Protein AF-A0A1M7CT63-F1 (afdb_monomer_lite)

Sequence (216 aa):
MTGWFEEYCADNARTVFTVDGWPVVESAPRKIADALRAVLASYDPPSDVIETAAAQIFVASELGRSDEQLGNLPASASVSEKELLEFQKLTGKLADLIDGMHNPALSALSGAGLIARDLLAPMQRAHELAGQARSRLEGLPEKNPGSKRMPEAPEVTTITAAFFEEITGKAPGRIVHREGEYGEWLDTLREVFEALGIKASAEKQAQAHRTRIARK

Structure (mmCIF, N/CA/C/O backbone):
data_AF-A0A1M7CT63-F1
#
_entry.id   AF-A0A1M7CT63-F1
#
loop_
_atom_site.group_PDB
_atom_site.id
_atom_site.type_symbol
_atom_site.label_atom_id
_atom_site.label_alt_id
_atom_site.label_comp_id
_atom_site.label_asym_id
_atom_site.label_entity_id
_atom_site.label_seq_id
_atom_site.pdbx_PDB_ins_code
_atom_site.Cartn_x
_atom_site.Cartn_y
_atom_site.Cartn_z
_atom_site.occupancy
_atom_site.B_iso_or_equiv
_atom_site.auth_seq_id
_atom_site.auth_comp_id
_atom_site.auth_asym_id
_atom_site.auth_atom_id
_atom_site.pdbx_PDB_model_num
ATOM 1 N N . MET A 1 1 ? -34.283 0.684 2.132 1.00 44.12 1 MET A N 1
ATOM 2 C CA . MET A 1 1 ? -33.154 1.627 2.205 1.00 44.12 1 MET A CA 1
ATOM 3 C C . MET A 1 1 ? -31.938 0.797 2.539 1.00 44.12 1 MET A C 1
ATOM 5 O O . MET A 1 1 ? -31.901 0.230 3.623 1.00 44.12 1 MET A O 1
ATOM 9 N N . THR A 1 2 ? -31.042 0.606 1.577 1.00 56.69 2 THR A N 1
ATOM 10 C CA . THR A 1 2 ? -29.682 0.124 1.843 1.00 56.69 2 THR A CA 1
ATOM 11 C C . THR A 1 2 ? -29.021 1.114 2.800 1.00 56.69 2 THR A C 1
ATOM 13 O O . THR A 1 2 ? -29.195 2.320 2.640 1.00 56.69 2 THR A O 1
ATOM 16 N N . GLY A 1 3 ? -28.380 0.626 3.863 1.00 85.94 3 GLY A N 1
ATOM 17 C CA . GLY A 1 3 ? -27.647 1.498 4.785 1.00 85.94 3 GLY A CA 1
ATOM 18 C C . GLY A 1 3 ? -26.469 2.159 4.067 1.00 85.94 3 GLY A C 1
ATOM 19 O O . GLY A 1 3 ? -25.971 1.611 3.086 1.00 85.94 3 GLY A O 1
ATOM 20 N N . TRP A 1 4 ? -25.999 3.308 4.560 1.00 93.31 4 TRP A N 1
ATOM 21 C CA . TRP A 1 4 ? -24.857 4.033 3.976 1.00 93.31 4 TRP A CA 1
ATOM 22 C C . TRP A 1 4 ? -23.631 3.125 3.755 1.00 93.31 4 TRP A C 1
ATOM 24 O O . TRP A 1 4 ? -22.912 3.273 2.771 1.00 93.31 4 TRP A O 1
ATOM 34 N N . PHE A 1 5 ? -23.416 2.149 4.644 1.00 92.38 5 PHE A N 1
ATOM 35 C CA . PHE A 1 5 ? -22.306 1.208 4.554 1.00 92.38 5 PHE A CA 1
ATOM 36 C C . PHE A 1 5 ? -22.473 0.180 3.429 1.00 92.38 5 PHE A C 1
ATOM 38 O O . PHE A 1 5 ? -21.484 -0.242 2.835 1.00 92.38 5 PHE A O 1
ATOM 45 N N . GLU A 1 6 ? -23.707 -0.206 3.095 1.00 92.38 6 GLU A N 1
ATOM 46 C CA . GLU A 1 6 ? -23.989 -1.082 1.951 1.00 92.38 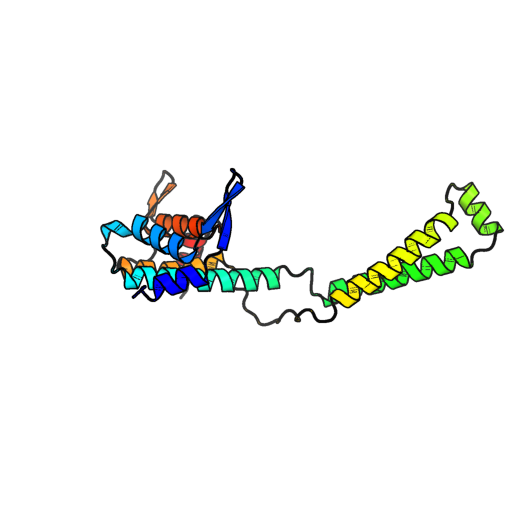6 GLU A CA 1
ATOM 47 C C . GLU A 1 6 ? -23.643 -0.379 0.637 1.00 92.38 6 GLU A C 1
ATOM 49 O O . GLU A 1 6 ? -22.993 -0.966 -0.227 1.00 92.38 6 GLU A O 1
ATOM 54 N N . GLU A 1 7 ? -24.019 0.897 0.521 1.00 90.94 7 GLU A N 1
ATOM 55 C CA . GLU A 1 7 ? -23.670 1.748 -0.622 1.00 90.94 7 GLU A CA 1
ATOM 56 C C . GLU A 1 7 ? -22.151 1.943 -0.704 1.00 90.94 7 GLU A C 1
ATOM 58 O O . GLU A 1 7 ? -21.549 1.676 -1.741 1.00 90.94 7 GLU A O 1
ATOM 63 N N . TYR A 1 8 ? -21.503 2.256 0.422 1.00 90.06 8 TYR A N 1
ATOM 64 C CA . TYR A 1 8 ? -20.047 2.368 0.497 1.00 90.06 8 TYR A CA 1
ATOM 65 C C . TYR A 1 8 ? -19.330 1.068 0.102 1.00 90.06 8 TYR A C 1
ATOM 67 O O . TYR A 1 8 ? -18.328 1.091 -0.616 1.00 90.06 8 TYR A O 1
ATOM 75 N N . CYS A 1 9 ? -19.836 -0.085 0.547 1.00 91.44 9 CYS A N 1
ATOM 76 C CA . CYS A 1 9 ? -19.288 -1.385 0.179 1.00 91.44 9 CYS A CA 1
ATOM 77 C C . CYS A 1 9 ? -19.427 -1.663 -1.316 1.00 91.44 9 CYS A C 1
ATOM 79 O O . CYS A 1 9 ? -18.507 -2.255 -1.881 1.00 91.44 9 CYS A O 1
ATOM 81 N N . ALA A 1 10 ? -20.551 -1.271 -1.924 1.00 88.19 10 ALA A N 1
ATOM 82 C CA . ALA A 1 10 ? -20.815 -1.439 -3.348 1.00 88.19 10 ALA A CA 1
ATOM 83 C C . ALA A 1 10 ? -19.894 -0.553 -4.199 1.00 88.19 10 ALA A C 1
ATOM 85 O O . ALA A 1 10 ? -19.283 -1.052 -5.143 1.00 88.19 10 ALA A O 1
ATOM 86 N N . ASP A 1 11 ? -19.716 0.712 -3.811 1.00 88.50 11 ASP A N 1
ATOM 87 C CA . ASP A 1 11 ? -18.843 1.670 -4.504 1.00 88.50 11 ASP A CA 1
ATOM 88 C C . ASP A 1 11 ? -17.364 1.257 -4.474 1.00 88.50 11 ASP A C 1
ATOM 90 O O . ASP A 1 11 ? -16.599 1.567 -5.387 1.00 88.50 11 ASP A O 1
ATOM 94 N N . ASN A 1 12 ? -16.960 0.526 -3.433 1.00 87.69 12 ASN A N 1
ATOM 95 C CA . ASN A 1 12 ? -15.590 0.046 -3.248 1.00 87.69 12 ASN A CA 1
ATOM 96 C C . ASN A 1 12 ? -15.426 -1.450 -3.558 1.00 87.69 12 ASN A C 1
ATOM 98 O O . ASN A 1 12 ? -14.382 -2.038 -3.250 1.00 87.69 12 ASN A O 1
ATOM 102 N N . ALA A 1 13 ? -16.438 -2.087 -4.152 1.00 88.06 13 ALA A N 1
ATOM 103 C CA . ALA A 1 13 ? -16.364 -3.493 -4.509 1.00 88.06 13 ALA A CA 1
ATOM 104 C C . ALA A 1 13 ? -15.511 -3.690 -5.769 1.00 88.06 13 ALA A C 1
ATOM 106 O O . ALA A 1 13 ? -15.589 -2.930 -6.735 1.00 88.06 13 ALA A O 1
ATOM 107 N N . ARG A 1 14 ? -14.698 -4.745 -5.787 1.00 85.06 14 ARG A N 1
ATOM 108 C CA . ARG A 1 14 ? -13.890 -5.136 -6.946 1.00 85.06 14 ARG A CA 1
ATOM 109 C C . ARG A 1 14 ? -14.286 -6.536 -7.386 1.00 85.06 14 ARG A C 1
ATOM 111 O O . ARG A 1 14 ? -14.580 -7.400 -6.565 1.00 85.06 14 ARG A O 1
ATOM 118 N N . THR A 1 15 ? -14.289 -6.763 -8.695 1.00 81.62 15 THR A N 1
ATOM 119 C CA . THR A 1 15 ? -14.459 -8.117 -9.232 1.00 81.62 15 THR A CA 1
ATOM 120 C C . THR A 1 15 ? -13.120 -8.838 -9.162 1.00 81.62 15 THR A C 1
ATOM 122 O O . THR A 1 15 ? -12.142 -8.388 -9.760 1.00 81.62 15 THR A O 1
ATOM 125 N N . VAL A 1 16 ? -13.082 -9.950 -8.436 1.00 78.31 16 VAL A N 1
ATOM 126 C CA . VAL A 1 16 ? -11.919 -10.831 -8.309 1.00 78.31 16 VAL A CA 1
ATOM 127 C C . VAL A 1 16 ? -12.286 -12.178 -8.922 1.00 78.31 16 VAL A C 1
ATOM 129 O O . VAL A 1 16 ? -13.410 -12.644 -8.771 1.00 78.31 16 VAL A O 1
ATOM 132 N N . PHE A 1 17 ? -11.365 -12.805 -9.648 1.00 75.19 17 PHE A N 1
ATOM 133 C CA . PHE A 1 17 ? -11.590 -14.135 -10.214 1.00 75.19 17 PHE A CA 1
ATOM 134 C C . PHE A 1 17 ? -11.061 -15.195 -9.250 1.00 75.19 17 PHE A C 1
ATOM 136 O O . PHE A 1 17 ? -9.909 -15.119 -8.818 1.00 75.19 17 PHE A O 1
ATOM 143 N N . THR A 1 18 ? -11.899 -16.171 -8.902 1.00 76.69 18 THR A N 1
ATOM 144 C CA . THR A 1 18 ? -11.494 -17.302 -8.059 1.00 76.69 18 THR A CA 1
ATOM 145 C C . THR A 1 18 ? -10.567 -18.261 -8.812 1.00 76.69 18 THR A C 1
ATOM 147 O O . THR A 1 18 ? -10.393 -18.160 -10.028 1.00 76.69 18 THR A O 1
ATOM 150 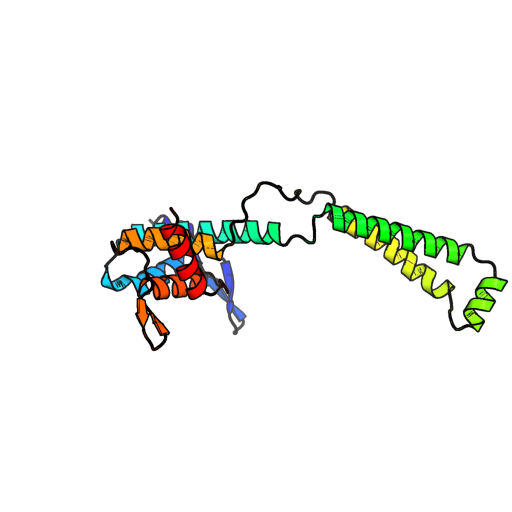N N . VAL A 1 19 ? -9.986 -19.232 -8.094 1.00 76.06 19 VAL A N 1
ATOM 151 C CA . VAL A 1 19 ? -9.149 -20.304 -8.674 1.00 76.06 19 VAL A CA 1
ATOM 152 C C . VAL A 1 19 ? -9.902 -21.093 -9.755 1.00 76.06 19 VAL A C 1
ATOM 154 O O . VAL A 1 19 ? -9.297 -21.537 -10.727 1.00 76.06 19 VAL A O 1
ATOM 157 N N . ASP A 1 20 ? -11.228 -21.177 -9.634 1.00 78.69 20 ASP A N 1
ATOM 158 C CA . ASP A 1 20 ? -12.117 -21.847 -10.589 1.00 78.69 20 ASP A CA 1
ATOM 159 C C . ASP A 1 20 ? -12.549 -20.934 -11.756 1.00 78.69 20 ASP A C 1
ATOM 161 O O . ASP A 1 20 ? -13.364 -21.327 -12.590 1.00 78.69 20 ASP A O 1
ATOM 165 N N . GLY A 1 21 ? -12.028 -19.703 -11.819 1.00 77.44 21 GLY A N 1
ATOM 166 C CA . GLY A 1 21 ? -12.293 -18.731 -12.882 1.00 77.44 21 GLY A CA 1
ATOM 167 C C . GLY A 1 21 ? -13.624 -17.985 -12.765 1.00 77.44 21 GLY A C 1
ATOM 168 O O . GLY A 1 21 ? -13.969 -17.224 -13.670 1.00 77.44 21 GLY A O 1
ATOM 169 N N . TRP A 1 22 ? -14.372 -18.164 -11.673 1.00 72.06 22 TRP A N 1
ATOM 170 C CA . TRP A 1 22 ? -15.649 -17.478 -11.469 1.00 72.06 22 TRP A CA 1
ATOM 171 C C . TRP A 1 22 ? -15.438 -16.079 -10.875 1.00 72.06 22 TRP A C 1
ATOM 173 O O . TRP A 1 22 ? -14.710 -15.944 -9.887 1.00 72.06 22 TRP A O 1
ATOM 183 N N . PRO A 1 23 ? -16.059 -15.028 -11.445 1.00 74.31 23 PRO A N 1
ATOM 184 C CA . PRO A 1 23 ? -15.986 -13.692 -10.878 1.00 74.31 23 PRO A CA 1
ATOM 185 C C . PRO A 1 23 ? -16.799 -13.628 -9.582 1.00 74.31 23 PRO A C 1
ATOM 187 O O . PRO A 1 23 ? -17.988 -13.943 -9.561 1.00 74.31 23 PRO A O 1
ATOM 190 N N . VAL A 1 24 ? -16.158 -13.174 -8.513 1.00 81.88 24 VAL A N 1
ATOM 191 C CA . VAL A 1 24 ? -16.793 -12.817 -7.246 1.00 81.88 24 VAL A CA 1
ATOM 192 C C . VAL A 1 24 ? -16.614 -11.328 -7.000 1.00 81.88 24 VAL A C 1
ATOM 194 O O . VAL A 1 24 ? -15.558 -10.753 -7.263 1.00 81.88 24 VAL A O 1
ATOM 197 N N . VAL A 1 25 ? -17.678 -10.689 -6.522 1.00 81.50 25 VAL A N 1
ATOM 198 C CA . VAL A 1 25 ? -17.632 -9.289 -6.106 1.00 81.50 25 VAL A CA 1
ATOM 199 C C . VAL A 1 25 ? -17.166 -9.267 -4.660 1.00 81.50 25 VAL A C 1
ATOM 201 O O . VAL A 1 25 ? -17.874 -9.724 -3.765 1.00 81.50 25 VAL A O 1
ATOM 204 N N . GLU A 1 26 ? -15.963 -8.757 -4.439 1.00 85.75 26 GLU A N 1
ATOM 205 C CA . GLU A 1 26 ? -15.387 -8.627 -3.110 1.00 85.75 26 GLU A CA 1
ATOM 206 C C . GLU A 1 26 ? -15.373 -7.165 -2.683 1.00 85.75 26 GLU A C 1
ATOM 208 O O . GLU A 1 26 ? -14.954 -6.288 -3.436 1.00 85.75 26 GLU A O 1
ATOM 213 N N . SER A 1 27 ? -15.789 -6.902 -1.447 1.00 90.50 27 SER A N 1
ATOM 214 C CA . SER A 1 27 ? -15.716 -5.574 -0.844 1.00 90.50 27 SER A CA 1
ATOM 215 C C . SER A 1 27 ? -14.734 -5.612 0.321 1.00 90.50 27 SER A C 1
ATOM 217 O O . SER A 1 27 ? -14.982 -6.272 1.330 1.00 90.50 27 SER A O 1
ATOM 219 N N . ALA A 1 28 ? -13.597 -4.927 0.182 1.00 90.06 28 ALA A N 1
ATOM 220 C CA . ALA A 1 28 ? -12.597 -4.856 1.246 1.00 90.06 28 ALA A CA 1
ATOM 221 C C . ALA A 1 28 ? -13.159 -4.226 2.540 1.00 90.06 28 ALA A C 1
ATOM 223 O O . ALA A 1 28 ? -12.958 -4.827 3.595 1.00 90.06 28 ALA A O 1
ATOM 224 N N . PRO A 1 29 ? -13.945 -3.125 2.502 1.00 92.75 29 PRO A N 1
ATOM 225 C CA . PRO A 1 29 ? -14.635 -2.622 3.692 1.00 92.75 29 PRO A CA 1
ATOM 226 C C . PRO A 1 29 ? -15.506 -3.682 4.376 1.00 92.75 29 PRO A C 1
ATOM 228 O O . PRO A 1 29 ? -15.470 -3.809 5.597 1.00 92.75 29 PRO A O 1
ATOM 231 N N . ARG A 1 30 ? -16.233 -4.506 3.603 1.00 94.69 30 ARG A N 1
ATOM 232 C CA . ARG A 1 30 ? -17.022 -5.617 4.160 1.00 94.69 30 ARG A CA 1
ATOM 233 C C . ARG A 1 30 ? -16.145 -6.627 4.890 1.00 94.69 30 ARG A C 1
ATOM 235 O O . ARG A 1 30 ? -16.444 -6.961 6.029 1.00 94.69 30 ARG A O 1
ATOM 242 N N . LYS A 1 31 ? -15.061 -7.078 4.251 1.00 93.94 31 LYS A N 1
ATOM 243 C CA . LYS A 1 31 ? -14.128 -8.054 4.835 1.00 93.94 31 LYS A CA 1
ATOM 244 C C . LYS A 1 31 ? -13.535 -7.548 6.150 1.00 93.94 31 LYS A C 1
ATOM 246 O O . LYS A 1 31 ? -13.445 -8.313 7.102 1.00 93.94 31 LYS A O 1
ATOM 251 N N . ILE A 1 32 ? -13.189 -6.260 6.227 1.00 94.25 32 ILE A N 1
ATOM 252 C CA . ILE A 1 32 ? -12.696 -5.637 7.465 1.00 94.25 32 ILE A CA 1
ATOM 253 C C . ILE A 1 32 ? -13.792 -5.624 8.536 1.00 94.25 32 ILE A C 1
ATOM 255 O O . ILE A 1 32 ? -13.525 -5.983 9.678 1.00 94.25 32 ILE A O 1
ATOM 259 N N . ALA A 1 33 ? -15.024 -5.239 8.189 1.00 94.94 33 ALA A N 1
ATOM 260 C CA . ALA A 1 33 ? -16.135 -5.246 9.140 1.00 94.94 33 ALA A CA 1
ATOM 261 C C . ALA A 1 33 ? -16.408 -6.656 9.685 1.00 94.94 33 ALA A C 1
ATOM 263 O O . ALA A 1 33 ? -16.583 -6.823 10.889 1.00 94.94 33 ALA A O 1
ATOM 264 N N . ASP A 1 34 ? -16.401 -7.673 8.824 1.00 93.88 34 ASP A N 1
ATOM 265 C CA . ASP A 1 34 ? -16.619 -9.065 9.222 1.00 93.88 34 ASP A CA 1
ATOM 266 C C . ASP A 1 34 ? -15.475 -9.593 10.103 1.00 93.88 34 ASP A C 1
ATOM 268 O O . ASP A 1 34 ? -15.740 -10.238 11.117 1.00 93.88 34 ASP A O 1
ATOM 272 N N . ALA A 1 35 ? -14.225 -9.231 9.792 1.00 93.38 35 ALA A N 1
ATOM 273 C CA . ALA A 1 35 ? -13.059 -9.506 10.632 1.00 93.38 35 ALA A CA 1
ATOM 274 C C . ALA A 1 35 ? -13.192 -8.874 12.031 1.00 93.38 35 ALA A C 1
ATOM 276 O O . ALA A 1 35 ? -13.031 -9.554 13.046 1.00 93.38 35 ALA A O 1
ATOM 277 N N . LEU A 1 36 ? -13.551 -7.587 12.107 1.00 92.75 36 LEU A N 1
ATOM 278 C CA . LEU A 1 36 ? -13.749 -6.896 13.385 1.00 92.75 36 LEU A CA 1
ATOM 279 C C . LEU A 1 36 ? -14.894 -7.518 14.197 1.00 92.75 36 LEU A C 1
ATOM 281 O O . LEU A 1 36 ? -14.736 -7.721 15.400 1.00 92.75 36 LEU A O 1
ATOM 285 N N . ARG A 1 37 ? -16.020 -7.873 13.558 1.00 93.69 37 ARG A N 1
ATOM 286 C CA . ARG A 1 37 ? -17.135 -8.570 14.228 1.00 93.69 37 ARG A CA 1
ATOM 287 C C . ARG A 1 37 ? -16.702 -9.916 14.788 1.00 93.69 37 ARG A C 1
ATOM 289 O O . ARG A 1 37 ? -17.105 -10.250 15.895 1.00 93.69 37 ARG A O 1
ATOM 296 N N . ALA A 1 38 ? -15.909 -10.679 14.039 1.00 91.81 38 ALA A N 1
ATOM 297 C CA . ALA A 1 38 ? -15.467 -12.001 14.460 1.00 91.81 38 ALA A CA 1
ATOM 298 C C . ALA A 1 38 ? -14.569 -11.930 15.703 1.00 91.81 38 ALA A C 1
ATOM 300 O O . ALA A 1 38 ? -14.812 -12.643 16.677 1.00 91.81 38 ALA A O 1
ATOM 301 N N . VAL A 1 39 ? -13.569 -11.044 15.700 1.00 91.94 39 VAL A N 1
ATOM 302 C CA . VAL A 1 39 ? -12.596 -10.955 16.802 1.00 91.94 39 VAL A CA 1
ATOM 303 C C . VAL A 1 39 ? -13.165 -10.246 18.028 1.00 91.94 39 VAL A C 1
ATOM 305 O O . VAL A 1 39 ? -12.838 -10.609 19.156 1.00 91.94 39 VAL A O 1
ATOM 308 N N . LEU A 1 40 ? -14.030 -9.248 17.831 1.00 91.12 40 LEU A N 1
ATOM 309 C CA . LEU A 1 40 ? -14.568 -8.411 18.910 1.00 91.12 40 LEU A CA 1
ATOM 310 C C . LEU A 1 40 ? -15.994 -8.801 19.322 1.00 91.12 40 LEU A C 1
ATOM 312 O O . LEU A 1 40 ? -16.650 -8.052 20.045 1.00 91.12 40 LEU A O 1
ATOM 316 N N . ALA A 1 41 ? -16.473 -9.980 18.913 1.00 90.31 41 ALA A N 1
ATOM 317 C CA . ALA A 1 41 ? -17.829 -10.460 19.189 1.00 90.31 41 ALA A CA 1
ATOM 318 C C . ALA A 1 41 ? -18.202 -10.429 20.683 1.00 90.31 41 ALA A C 1
ATOM 320 O O . ALA A 1 41 ? -19.351 -10.172 21.030 1.00 90.31 41 ALA A O 1
ATOM 321 N N . SER A 1 42 ? -17.237 -10.666 21.577 1.00 90.81 42 SER A N 1
ATOM 322 C CA . SER A 1 42 ? -17.444 -10.682 23.033 1.00 90.81 42 SER A CA 1
ATOM 323 C C . SER A 1 42 ? -17.836 -9.326 23.629 1.00 90.81 42 SER A C 1
ATOM 325 O O . SER A 1 42 ? -18.344 -9.287 24.750 1.00 90.81 42 SER A O 1
ATOM 327 N N . TYR A 1 43 ? -17.610 -8.234 22.898 1.00 90.38 43 TYR A N 1
ATOM 328 C CA . TYR A 1 43 ? -17.904 -6.865 23.321 1.00 90.38 43 TYR A CA 1
ATOM 329 C C . TYR A 1 43 ? -19.245 -6.343 22.810 1.00 90.38 43 TYR A C 1
ATOM 331 O O . TYR A 1 43 ? -19.649 -5.258 23.217 1.00 90.38 43 TYR A O 1
ATOM 339 N N . ASP A 1 44 ? -19.910 -7.100 21.932 1.00 91.50 44 ASP A N 1
ATOM 340 C CA . ASP A 1 44 ? -21.166 -6.719 21.278 1.00 91.50 44 ASP A CA 1
ATOM 341 C C . ASP A 1 44 ? -21.152 -5.272 20.725 1.00 91.50 44 ASP A C 1
ATOM 343 O O . ASP A 1 44 ? -21.999 -4.448 21.085 1.00 91.50 44 ASP A O 1
ATOM 347 N N . PRO A 1 45 ? -20.146 -4.906 19.898 1.00 90.62 45 PRO A N 1
ATOM 348 C CA . PRO A 1 45 ? -20.018 -3.541 19.414 1.00 90.62 45 PRO A CA 1
ATOM 349 C C . PRO A 1 45 ? -21.207 -3.158 18.518 1.00 90.62 45 PRO A C 1
ATOM 351 O O . PRO A 1 45 ? -21.604 -3.945 17.650 1.00 90.62 45 PRO A O 1
ATOM 354 N N . PRO A 1 46 ? -21.737 -1.927 18.652 1.00 92.19 46 PRO A N 1
ATOM 355 C CA . PRO A 1 46 ? -22.749 -1.409 17.743 1.00 92.19 46 PRO A CA 1
ATOM 356 C C . PRO A 1 46 ? -22.306 -1.509 16.276 1.00 92.19 46 PRO A C 1
ATOM 358 O O . PRO A 1 46 ? -21.140 -1.283 15.936 1.00 92.19 46 PRO A O 1
ATOM 361 N N . SER A 1 47 ? -23.241 -1.862 15.388 1.00 91.62 47 SER A N 1
ATOM 362 C CA . SER A 1 47 ? -22.919 -2.097 13.972 1.00 91.62 47 SER A CA 1
ATOM 363 C C . SER A 1 47 ? -22.360 -0.851 13.284 1.00 91.62 47 SER A C 1
ATOM 365 O O . SER A 1 47 ? -21.431 -0.967 12.495 1.00 91.62 47 SER A O 1
ATOM 367 N N . ASP A 1 48 ? -22.854 0.334 13.633 1.00 92.25 48 ASP A N 1
ATOM 368 C CA . ASP A 1 48 ? -22.384 1.621 13.118 1.00 92.25 48 ASP A CA 1
ATOM 369 C C . ASP A 1 48 ? -20.920 1.915 13.481 1.00 92.25 48 ASP A C 1
ATOM 371 O O . ASP A 1 48 ? -20.180 2.443 12.648 1.00 92.25 48 ASP A O 1
ATOM 375 N N . VAL A 1 49 ? -20.475 1.522 14.679 1.00 92.38 49 VAL A N 1
ATOM 376 C CA . VAL A 1 49 ? -19.072 1.659 15.108 1.00 92.38 49 VAL A CA 1
ATOM 377 C C . VAL A 1 49 ? -18.169 0.765 14.261 1.00 92.38 49 VAL A C 1
ATOM 379 O O . VAL A 1 49 ? -17.150 1.225 13.746 1.00 92.38 49 VAL A O 1
ATOM 382 N N . ILE A 1 50 ? -18.563 -0.493 14.047 1.00 94.31 50 ILE A N 1
ATOM 383 C CA . ILE A 1 50 ? -17.801 -1.436 13.217 1.00 94.31 50 ILE A CA 1
ATOM 384 C C . ILE A 1 50 ? -17.737 -0.976 11.758 1.00 94.31 50 ILE A C 1
ATOM 386 O O . ILE A 1 50 ? -16.677 -1.025 11.137 1.00 94.31 50 ILE A O 1
ATOM 390 N N . GLU A 1 51 ? -18.860 -0.524 11.207 1.00 94.38 51 GLU A N 1
ATOM 391 C CA . GLU A 1 51 ? -18.951 -0.041 9.827 1.00 94.38 51 GLU A CA 1
ATOM 392 C C . GLU A 1 51 ? -18.096 1.215 9.615 1.00 94.38 51 GLU A C 1
ATOM 394 O O . GLU A 1 51 ? -17.353 1.313 8.634 1.00 94.38 51 GLU A O 1
ATOM 399 N N . THR A 1 52 ? -18.129 2.145 10.574 1.00 92.88 52 THR A N 1
ATOM 400 C CA . THR A 1 52 ? -17.285 3.347 10.568 1.00 92.88 52 THR A CA 1
ATOM 401 C C . THR A 1 52 ? -15.805 2.984 10.668 1.00 92.88 52 THR A C 1
ATOM 403 O O . THR A 1 52 ? -14.996 3.494 9.888 1.00 92.88 52 THR A O 1
ATOM 406 N N . ALA A 1 53 ? -15.448 2.069 11.575 1.00 92.88 53 ALA A N 1
ATOM 407 C CA . ALA A 1 53 ? -14.083 1.580 11.723 1.00 92.88 53 ALA A CA 1
ATOM 408 C C . ALA A 1 53 ? -13.578 0.945 10.424 1.00 92.88 53 ALA A C 1
ATOM 410 O O . ALA A 1 53 ? -12.508 1.302 9.932 1.00 92.88 53 ALA A O 1
ATOM 411 N N . ALA A 1 54 ? -14.373 0.064 9.816 1.00 94.25 54 ALA A N 1
ATOM 412 C CA . ALA A 1 54 ? -14.022 -0.606 8.572 1.00 94.25 54 ALA A CA 1
ATOM 413 C C . ALA A 1 54 ? -13.796 0.377 7.413 1.00 94.25 54 ALA A C 1
ATOM 415 O O . ALA A 1 54 ? -12.812 0.248 6.681 1.00 94.25 54 ALA A O 1
ATOM 416 N N . ALA A 1 55 ? -14.657 1.391 7.273 1.00 92.75 55 ALA A N 1
ATOM 417 C CA . ALA A 1 55 ? -14.496 2.430 6.259 1.00 92.75 55 ALA A CA 1
ATOM 418 C C . ALA A 1 55 ? -13.211 3.252 6.474 1.00 92.75 55 ALA A C 1
ATOM 420 O O . ALA A 1 55 ? -12.439 3.453 5.539 1.00 92.75 55 ALA A O 1
ATOM 421 N N . GLN A 1 56 ? -12.932 3.683 7.708 1.00 93.44 56 GLN A N 1
ATOM 422 C CA . GLN A 1 56 ? -11.732 4.470 8.028 1.00 93.44 56 GLN A CA 1
ATOM 423 C C . GLN A 1 56 ? -10.437 3.663 7.858 1.00 93.44 56 GLN A C 1
ATOM 425 O O . GLN A 1 56 ? -9.452 4.172 7.322 1.00 93.44 56 GLN A O 1
ATOM 430 N N . ILE A 1 57 ? -10.441 2.392 8.267 1.00 94.44 57 ILE A N 1
ATOM 431 C CA . ILE A 1 57 ? -9.314 1.472 8.075 1.00 94.44 57 ILE A CA 1
ATOM 432 C C . ILE A 1 57 ? -9.046 1.258 6.578 1.00 94.44 57 ILE A C 1
ATOM 434 O O . ILE A 1 57 ? -7.891 1.297 6.150 1.00 94.44 57 ILE A O 1
ATOM 438 N N . PHE A 1 58 ? -10.094 1.083 5.766 1.00 93.62 58 PHE A N 1
ATOM 439 C CA . PHE A 1 58 ? -9.956 0.963 4.314 1.00 93.62 58 PHE A CA 1
ATOM 440 C C . PHE A 1 58 ? -9.377 2.235 3.679 1.00 93.62 58 PHE A C 1
ATOM 442 O O . PHE A 1 58 ? -8.440 2.149 2.886 1.00 93.62 58 PHE A O 1
ATOM 449 N N . VAL A 1 59 ? -9.861 3.419 4.069 1.00 90.06 59 VAL A N 1
ATOM 450 C CA . VAL A 1 59 ? -9.310 4.701 3.594 1.00 90.06 59 VAL A CA 1
ATOM 451 C C . VAL A 1 59 ? -7.829 4.834 3.955 1.00 90.06 59 VAL A C 1
ATOM 453 O O . VAL A 1 59 ? -7.026 5.213 3.104 1.00 90.06 59 VAL A O 1
ATOM 456 N N . ALA A 1 60 ? -7.441 4.481 5.183 1.00 89.38 60 ALA A N 1
ATOM 457 C CA . ALA A 1 60 ? -6.040 4.502 5.603 1.00 89.38 60 ALA A CA 1
ATOM 458 C C . ALA A 1 60 ? -5.168 3.551 4.766 1.00 89.38 60 ALA A C 1
ATOM 460 O O . ALA A 1 60 ? -4.042 3.900 4.409 1.00 89.38 60 ALA A O 1
ATOM 461 N N . SER A 1 61 ? -5.700 2.377 4.413 1.00 89.88 61 SER A N 1
ATOM 462 C CA . SER A 1 61 ? -5.027 1.419 3.535 1.00 89.88 61 SER A CA 1
ATOM 463 C C . SER A 1 61 ? -4.823 1.980 2.122 1.00 89.88 61 SER A C 1
ATOM 465 O O . SER A 1 61 ? -3.697 1.977 1.627 1.00 89.88 61 SER A O 1
ATOM 467 N N . GLU A 1 62 ? -5.858 2.541 1.489 1.00 88.31 62 GLU A N 1
ATOM 468 C CA . GLU A 1 62 ? -5.737 3.103 0.133 1.00 88.31 62 GLU A CA 1
ATOM 469 C C . GLU A 1 62 ? -4.798 4.323 0.087 1.00 88.31 62 GLU A C 1
ATOM 471 O O . GLU A 1 62 ? -4.016 4.467 -0.861 1.00 88.31 62 GLU A O 1
ATOM 476 N N . LEU A 1 63 ? -4.809 5.172 1.123 1.00 83.25 63 LEU A N 1
ATOM 477 C CA . LEU A 1 63 ? -3.860 6.284 1.253 1.00 83.25 63 LEU A CA 1
ATOM 478 C C . LEU A 1 63 ? -2.420 5.778 1.392 1.00 83.25 63 LEU A C 1
ATOM 480 O O . LEU A 1 63 ? -1.540 6.223 0.654 1.00 83.25 63 LEU A O 1
ATOM 484 N N . GLY A 1 64 ? -2.186 4.804 2.274 1.00 81.00 64 GLY A N 1
ATOM 485 C CA . GLY A 1 64 ? -0.854 4.239 2.476 1.00 81.00 64 GLY A CA 1
ATOM 486 C C . GLY A 1 64 ? -0.311 3.514 1.241 1.00 81.00 64 GLY A C 1
ATOM 487 O O . GLY A 1 64 ? 0.859 3.673 0.897 1.00 81.00 64 GLY A O 1
ATOM 488 N N . ARG A 1 65 ? -1.161 2.790 0.498 1.00 81.12 65 ARG A N 1
ATOM 489 C CA . ARG A 1 65 ? -0.783 2.188 -0.796 1.00 81.12 65 ARG A CA 1
ATOM 490 C C . ARG A 1 65 ? -0.397 3.238 -1.823 1.00 81.12 65 ARG A C 1
ATOM 492 O O . ARG A 1 65 ? 0.587 3.052 -2.537 1.00 81.12 65 ARG A O 1
ATOM 499 N N . SER A 1 66 ? -1.163 4.323 -1.905 1.00 75.12 66 SER A N 1
ATOM 500 C CA . SER A 1 66 ? -0.883 5.420 -2.836 1.00 75.12 66 SER A CA 1
ATOM 501 C C . SER A 1 66 ? 0.477 6.057 -2.528 1.00 75.12 66 SER A C 1
ATOM 503 O O . SER A 1 66 ? 1.295 6.240 -3.430 1.00 75.12 66 SER A O 1
ATOM 505 N N . ASP A 1 67 ? 0.775 6.293 -1.249 1.00 69.56 67 ASP A N 1
ATOM 506 C CA . ASP A 1 67 ? 2.062 6.832 -0.801 1.00 69.56 67 ASP A CA 1
ATOM 507 C C . ASP A 1 67 ? 3.233 5.863 -1.028 1.00 69.56 67 ASP A C 1
ATOM 509 O O . ASP A 1 67 ? 4.325 6.284 -1.424 1.00 69.56 67 ASP A O 1
ATOM 513 N N . GLU A 1 68 ? 3.034 4.558 -0.823 1.00 68.56 68 GLU A N 1
ATOM 514 C CA . GLU A 1 68 ? 4.047 3.539 -1.116 1.00 68.56 68 GLU A CA 1
ATOM 515 C C . GLU A 1 68 ? 4.316 3.400 -2.618 1.00 68.56 68 GLU A C 1
ATOM 517 O O . GLU A 1 68 ? 5.475 3.276 -3.022 1.00 68.56 68 GLU A O 1
ATOM 522 N N . GLN A 1 69 ? 3.284 3.475 -3.461 1.00 64.19 69 GLN A N 1
ATOM 523 C CA . GLN A 1 69 ? 3.435 3.484 -4.919 1.00 64.19 69 GLN A CA 1
ATOM 524 C C . GLN A 1 69 ? 4.223 4.710 -5.394 1.00 64.19 69 GLN A C 1
ATOM 526 O O . GLN A 1 69 ? 5.125 4.575 -6.221 1.00 64.19 69 GLN A O 1
ATOM 531 N N . LEU A 1 70 ? 3.964 5.886 -4.814 1.00 58.19 70 LEU A N 1
ATOM 532 C CA . LEU A 1 70 ? 4.749 7.099 -5.065 1.00 58.19 70 LEU A CA 1
ATOM 533 C C . LEU A 1 70 ? 6.185 6.988 -4.515 1.00 58.19 70 LEU A C 1
ATOM 535 O O . LEU A 1 70 ? 7.132 7.513 -5.103 1.00 58.19 70 LEU A O 1
ATOM 539 N N . GLY A 1 71 ? 6.374 6.287 -3.396 1.00 52.53 71 GLY A N 1
ATOM 540 C CA . GLY A 1 71 ? 7.674 6.052 -2.766 1.00 52.53 71 GLY A CA 1
ATOM 541 C C . GLY A 1 71 ? 8.567 5.050 -3.505 1.00 52.53 71 GLY A C 1
ATOM 542 O O . GLY A 1 71 ? 9.793 5.184 -3.439 1.00 52.53 71 GLY A O 1
ATOM 543 N N . ASN A 1 72 ? 7.955 4.098 -4.215 1.00 50.22 72 ASN A N 1
ATOM 544 C CA . ASN A 1 72 ? 8.597 3.060 -5.027 1.00 50.22 72 ASN A CA 1
ATOM 545 C C . ASN A 1 72 ? 8.764 3.451 -6.504 1.00 50.22 72 ASN A C 1
ATOM 547 O O . ASN A 1 72 ? 9.194 2.620 -7.308 1.00 50.22 72 ASN A O 1
ATOM 551 N N . LEU A 1 73 ? 8.473 4.705 -6.873 1.00 52.72 73 LEU A N 1
ATOM 552 C CA . LEU A 1 73 ? 8.904 5.245 -8.160 1.00 52.72 73 LEU A CA 1
ATOM 553 C C . LEU A 1 73 ? 10.432 5.063 -8.282 1.00 52.72 73 LEU A C 1
ATOM 555 O O . LEU A 1 73 ? 11.154 5.400 -7.333 1.00 52.72 73 LEU A O 1
ATOM 559 N N . PRO A 1 74 ? 10.935 4.507 -9.404 1.00 46.19 74 PRO A N 1
ATOM 560 C CA . PRO A 1 74 ? 12.359 4.247 -9.591 1.00 46.19 74 PRO A CA 1
ATOM 561 C C . PRO A 1 74 ? 13.156 5.523 -9.314 1.00 46.19 74 PRO A C 1
ATOM 563 O O . PRO A 1 74 ? 12.699 6.616 -9.650 1.00 46.19 74 PRO A O 1
ATOM 566 N N . ALA A 1 75 ? 14.282 5.358 -8.605 1.00 48.81 75 ALA A N 1
ATOM 567 C CA . ALA A 1 75 ? 15.208 6.388 -8.126 1.00 48.81 75 ALA A CA 1
ATOM 568 C C . ALA A 1 75 ? 14.988 7.751 -8.794 1.00 48.81 75 ALA A C 1
ATOM 570 O O . ALA A 1 75 ? 15.435 7.907 -9.916 1.00 48.81 75 ALA A O 1
ATOM 571 N N . SER A 1 76 ? 14.264 8.661 -8.112 1.00 58.78 76 SER A N 1
ATOM 572 C CA . SER A 1 76 ? 13.831 10.007 -8.549 1.00 58.78 76 SER A CA 1
ATOM 573 C C . SER A 1 76 ? 13.777 10.175 -10.066 1.00 58.78 76 SER A C 1
ATOM 575 O O . SER A 1 76 ? 14.837 10.259 -10.658 1.00 58.78 76 SER A O 1
ATOM 577 N N . ALA A 1 77 ? 12.606 10.325 -10.688 1.00 63.12 77 ALA A N 1
ATOM 578 C CA . ALA A 1 77 ? 12.464 10.507 -12.143 1.00 63.12 77 ALA A CA 1
ATOM 579 C C . ALA A 1 77 ? 13.601 11.314 -12.825 1.00 63.12 77 ALA A C 1
ATOM 581 O O . ALA A 1 77 ? 14.068 10.906 -13.877 1.00 63.12 77 ALA A O 1
ATOM 582 N N . SER A 1 78 ? 14.138 12.353 -12.171 1.00 66.69 78 SER A N 1
ATOM 583 C CA . SER A 1 78 ? 15.335 13.112 -12.573 1.00 66.69 78 SER A CA 1
ATOM 584 C C . SER A 1 78 ? 16.669 12.341 -12.710 1.00 66.69 78 SER A C 1
ATOM 586 O O . SER A 1 78 ? 17.494 12.696 -13.548 1.00 66.69 78 SER A O 1
ATOM 588 N N . VAL A 1 79 ? 16.948 11.322 -11.897 1.00 72.75 79 VAL A N 1
ATOM 589 C CA . VAL A 1 79 ? 18.123 10.438 -12.012 1.00 72.75 79 VAL A CA 1
ATOM 590 C C . VAL A 1 79 ? 17.926 9.459 -13.161 1.00 72.75 79 VAL A C 1
ATOM 592 O O . VAL A 1 79 ? 18.785 9.402 -14.034 1.00 72.75 79 VAL A O 1
ATOM 595 N N . SER A 1 80 ? 16.783 8.771 -13.236 1.00 78.31 80 SER A N 1
ATOM 596 C CA . SER A 1 80 ? 16.480 7.895 -14.378 1.00 78.31 80 SER A CA 1
ATOM 597 C C . SER A 1 80 ? 16.415 8.660 -15.706 1.00 78.31 80 SER A C 1
ATOM 599 O O . SER A 1 80 ? 16.858 8.155 -16.733 1.00 78.31 80 SER A O 1
ATOM 601 N N . GLU A 1 81 ? 15.934 9.903 -15.701 1.00 84.25 81 GLU A N 1
ATOM 602 C CA . GLU A 1 81 ? 15.965 10.795 -16.862 1.00 84.25 81 GLU A CA 1
ATOM 603 C C . GLU A 1 81 ? 17.403 11.112 -17.293 1.00 84.25 81 GLU A C 1
ATOM 605 O O . GLU A 1 81 ? 17.720 11.025 -18.482 1.00 84.25 81 GLU A O 1
ATOM 610 N N . LYS A 1 82 ? 18.295 11.422 -16.340 1.00 85.31 82 LYS A N 1
ATOM 611 C CA . LYS A 1 82 ? 19.724 11.647 -16.615 1.00 85.31 82 LYS A CA 1
ATOM 612 C C . LYS A 1 82 ? 20.402 10.401 -17.176 1.00 85.31 82 LYS A C 1
ATOM 614 O O . LYS A 1 82 ? 21.134 10.511 -18.155 1.00 85.31 82 LYS A O 1
ATOM 619 N N . GLU A 1 83 ? 20.137 9.234 -16.598 1.00 86.00 83 GLU A N 1
ATOM 620 C CA . GLU A 1 83 ? 20.684 7.956 -17.065 1.00 86.00 83 GLU A CA 1
ATOM 621 C C . GLU A 1 83 ? 20.207 7.627 -18.487 1.00 86.00 83 GLU A C 1
ATOM 623 O O . GLU A 1 83 ? 21.014 7.264 -19.342 1.00 86.00 83 GLU A O 1
ATOM 628 N N . LEU A 1 84 ? 18.915 7.822 -18.782 1.00 90.06 84 LEU A N 1
ATOM 629 C CA . LEU A 1 84 ? 18.354 7.615 -20.121 1.00 90.06 84 LEU A CA 1
ATOM 630 C C . LEU A 1 84 ? 18.890 8.622 -21.142 1.00 90.06 84 LEU A C 1
ATOM 632 O O . LEU A 1 84 ? 19.160 8.245 -22.283 1.00 90.06 84 LEU A O 1
ATOM 636 N N . LEU A 1 85 ? 19.086 9.883 -20.749 1.00 91.56 85 LEU A N 1
ATOM 637 C CA . LEU A 1 85 ? 19.711 10.903 -21.591 1.00 91.56 85 LEU A CA 1
ATOM 638 C C . LEU A 1 85 ? 21.165 10.540 -21.922 1.00 91.56 85 LEU A C 1
ATOM 640 O O . LEU A 1 85 ? 21.593 10.654 -23.073 1.00 91.56 85 LEU A O 1
ATOM 644 N N . GLU A 1 86 ? 21.929 10.099 -20.925 1.00 93.50 86 GLU A N 1
ATOM 645 C CA . GLU A 1 86 ? 23.317 9.689 -21.116 1.00 93.50 86 GLU A CA 1
ATOM 646 C C . GLU A 1 86 ? 23.413 8.438 -21.998 1.00 93.50 86 GLU A C 1
ATOM 648 O O . GLU A 1 86 ? 24.188 8.414 -22.958 1.00 93.50 86 GLU A O 1
ATOM 653 N N . PHE A 1 87 ? 22.550 7.448 -21.768 1.00 94.00 87 PHE A N 1
ATOM 654 C CA . PHE A 1 87 ? 22.459 6.251 -22.597 1.00 94.00 87 PHE A CA 1
ATOM 655 C C . PHE A 1 87 ? 22.066 6.570 -24.051 1.00 94.00 87 PHE A C 1
ATOM 657 O O . PHE A 1 87 ? 22.713 6.089 -24.987 1.00 94.00 87 PHE A O 1
ATOM 664 N N . GLN A 1 88 ? 21.074 7.443 -24.263 1.00 94.69 88 GLN A N 1
ATOM 665 C CA . GLN A 1 88 ? 20.679 7.931 -25.589 1.00 94.69 88 GLN A CA 1
ATOM 666 C C . GLN A 1 88 ? 21.860 8.596 -26.315 1.00 94.69 88 GLN A C 1
ATOM 668 O O . GLN A 1 88 ? 22.111 8.336 -27.494 1.00 94.69 88 GLN A O 1
ATOM 673 N N . LYS A 1 89 ? 22.613 9.451 -25.615 1.00 94.38 89 LYS A N 1
ATOM 674 C CA . LYS A 1 89 ? 23.770 10.155 -26.179 1.00 94.38 89 LYS A CA 1
ATOM 675 C C . LYS A 1 89 ? 24.887 9.192 -26.583 1.00 94.38 89 LYS A C 1
ATOM 677 O O . LYS A 1 89 ? 25.467 9.347 -27.657 1.00 94.38 89 LYS A O 1
ATOM 682 N N . LEU A 1 90 ? 25.208 8.219 -25.730 1.00 95.94 90 LEU A N 1
ATOM 683 C CA . LEU A 1 90 ? 26.298 7.271 -25.974 1.00 95.94 90 LEU A CA 1
ATOM 684 C C . LEU A 1 90 ? 25.983 6.312 -27.125 1.00 95.94 90 LEU A C 1
ATOM 686 O O . LEU A 1 90 ? 26.840 6.091 -27.978 1.00 95.94 90 LEU A O 1
ATOM 690 N N . THR A 1 91 ? 24.757 5.792 -27.182 1.00 94.94 91 THR A N 1
ATOM 691 C CA . THR A 1 91 ? 24.308 4.893 -28.258 1.00 94.94 91 THR A CA 1
ATOM 692 C C . THR A 1 91 ? 24.272 5.594 -29.615 1.00 94.94 91 THR A C 1
ATOM 694 O O . THR A 1 91 ? 24.791 5.048 -30.587 1.00 94.94 91 THR A O 1
ATOM 697 N N . GLY A 1 92 ? 23.774 6.836 -29.673 1.00 93.06 92 GLY A N 1
ATOM 698 C CA . GLY A 1 92 ? 23.821 7.656 -30.890 1.00 93.06 92 GLY A CA 1
ATOM 699 C C . GLY A 1 92 ? 25.256 7.921 -31.356 1.00 93.06 92 GLY A C 1
ATOM 700 O O . GLY A 1 92 ? 25.608 7.622 -32.493 1.00 93.06 92 GLY A O 1
ATOM 701 N N . LYS A 1 93 ? 26.133 8.365 -30.443 1.00 95.12 93 LYS A N 1
ATOM 702 C CA . LYS A 1 93 ? 27.547 8.619 -30.761 1.00 95.12 93 LYS A CA 1
ATOM 703 C C . LYS A 1 93 ? 28.272 7.367 -31.262 1.00 95.12 93 LYS A C 1
ATOM 705 O O . LYS A 1 93 ? 29.123 7.464 -32.142 1.00 95.12 93 LYS A O 1
ATOM 710 N N . LEU A 1 94 ? 27.975 6.200 -30.691 1.00 93.81 94 LEU A N 1
ATOM 711 C CA . LEU A 1 94 ? 28.565 4.942 -31.141 1.00 93.81 94 LEU A CA 1
ATOM 712 C C . LEU A 1 94 ? 28.077 4.562 -32.545 1.00 93.81 94 LEU A C 1
ATOM 714 O O . LEU A 1 94 ? 28.894 4.144 -33.362 1.00 93.81 94 LEU A O 1
ATOM 718 N N . ALA A 1 95 ? 26.787 4.746 -32.844 1.00 94.00 95 ALA A N 1
ATOM 719 C CA . ALA A 1 95 ? 26.245 4.517 -34.182 1.00 94.00 95 ALA A CA 1
ATOM 720 C C . ALA A 1 95 ? 26.919 5.421 -35.230 1.00 94.00 95 ALA A C 1
ATOM 722 O O . ALA A 1 95 ? 27.383 4.915 -36.250 1.00 94.00 95 ALA A O 1
ATOM 723 N N . ASP A 1 96 ? 27.070 6.717 -34.937 1.00 94.12 96 ASP A N 1
ATOM 724 C CA . ASP A 1 96 ? 27.733 7.676 -35.833 1.00 94.12 96 ASP A CA 1
ATOM 725 C C . ASP A 1 96 ? 29.201 7.300 -36.100 1.00 94.12 96 ASP A C 1
ATOM 727 O O . ASP A 1 96 ? 29.685 7.377 -37.230 1.00 94.12 96 ASP A O 1
ATOM 731 N N . LEU A 1 97 ? 29.923 6.855 -35.063 1.00 94.62 97 LEU A N 1
ATOM 732 C CA . LEU A 1 97 ? 31.315 6.409 -35.190 1.00 94.62 97 LEU A CA 1
ATOM 733 C C . LEU A 1 97 ? 31.449 5.134 -36.027 1.00 94.62 97 LEU A C 1
ATOM 735 O O . LEU A 1 97 ? 32.424 4.997 -36.765 1.00 94.62 97 LEU A O 1
ATOM 739 N N . ILE A 1 98 ? 30.502 4.201 -35.901 1.00 92.06 98 ILE A N 1
ATOM 740 C CA . ILE A 1 98 ? 30.467 2.979 -36.712 1.00 92.06 98 ILE A CA 1
ATOM 741 C C . ILE A 1 98 ? 30.181 3.327 -38.174 1.00 92.06 98 ILE A C 1
ATOM 743 O O . ILE A 1 98 ? 30.841 2.785 -39.062 1.00 92.06 98 ILE A O 1
ATOM 747 N N . ASP A 1 99 ? 29.232 4.229 -38.435 1.00 93.19 99 ASP A N 1
ATOM 748 C CA . ASP A 1 99 ? 28.853 4.581 -39.804 1.00 93.19 99 ASP A CA 1
ATOM 749 C C . ASP A 1 99 ? 29.955 5.352 -40.539 1.00 93.19 99 ASP A C 1
ATOM 751 O O . ASP A 1 99 ? 30.265 5.055 -41.694 1.00 93.19 99 ASP A O 1
ATOM 755 N N . GLY A 1 100 ? 30.613 6.280 -39.837 1.00 93.56 100 GLY A N 1
ATOM 756 C CA . GLY A 1 100 ? 31.742 7.056 -40.350 1.00 93.56 100 GLY A CA 1
ATOM 757 C C . GLY A 1 100 ? 33.064 6.284 -40.439 1.00 93.56 100 GLY A C 1
ATOM 758 O O . GLY A 1 100 ? 34.081 6.849 -40.846 1.00 93.56 100 GLY A O 1
ATOM 759 N N . MET A 1 101 ? 33.097 5.007 -40.048 1.00 94.88 101 MET A N 1
ATOM 760 C CA . MET A 1 101 ? 34.327 4.222 -40.030 1.00 94.88 101 MET A CA 1
ATOM 761 C C . MET A 1 101 ? 34.758 3.810 -41.443 1.00 94.88 101 MET A C 1
ATOM 763 O O . MET A 1 101 ? 34.012 3.183 -42.196 1.00 94.88 101 MET A O 1
ATOM 767 N N . HIS A 1 102 ? 36.012 4.098 -41.795 1.00 94.94 102 HIS A N 1
ATOM 768 C CA . HIS A 1 102 ? 36.584 3.666 -43.069 1.00 94.94 102 HIS A CA 1
ATOM 769 C C . HIS A 1 102 ? 36.826 2.146 -43.116 1.00 94.94 102 HIS A C 1
ATOM 771 O O . HIS A 1 102 ? 37.158 1.509 -42.112 1.00 94.94 102 HIS A O 1
ATOM 777 N N . ASN A 1 103 ? 36.766 1.577 -44.325 1.00 93.06 103 ASN A N 1
ATOM 778 C CA . ASN A 1 103 ? 36.930 0.139 -44.579 1.00 93.06 103 ASN A CA 1
ATOM 779 C C . ASN A 1 103 ? 38.174 -0.518 -43.946 1.00 93.06 103 ASN A C 1
ATOM 781 O O . ASN A 1 103 ? 38.038 -1.651 -43.482 1.00 93.06 103 ASN A O 1
ATOM 785 N N . PRO A 1 104 ? 39.362 0.122 -43.869 1.00 95.56 104 PRO A N 1
ATOM 786 C CA . PRO A 1 104 ? 40.517 -0.486 -43.206 1.00 95.56 104 PRO A CA 1
ATOM 787 C C . PRO A 1 104 ? 40.275 -0.781 -41.720 1.00 95.56 104 PRO A C 1
ATOM 789 O O . PRO A 1 104 ? 40.630 -1.854 -41.239 1.00 95.56 104 PRO A O 1
ATOM 792 N N . ALA A 1 105 ? 39.619 0.134 -41.004 1.00 93.69 105 ALA A N 1
ATOM 793 C CA . ALA A 1 105 ? 39.296 -0.051 -39.592 1.00 93.69 105 ALA A CA 1
ATOM 794 C C . ALA A 1 105 ? 38.185 -1.098 -39.402 1.00 93.69 105 ALA A C 1
ATOM 796 O O . ALA A 1 105 ? 38.305 -1.965 -38.538 1.00 93.69 105 ALA A O 1
ATOM 797 N N . LEU A 1 106 ? 37.165 -1.094 -40.269 1.00 93.69 106 LEU A N 1
ATOM 798 C CA . LEU A 1 106 ? 36.121 -2.128 -40.277 1.00 93.69 106 LEU A CA 1
ATOM 799 C C . LEU A 1 106 ? 36.700 -3.528 -40.526 1.00 93.69 106 LEU A C 1
ATOM 801 O O . LEU A 1 106 ? 36.320 -4.489 -39.861 1.00 93.69 106 LEU A O 1
ATOM 805 N N . SER A 1 107 ? 37.658 -3.637 -41.448 1.00 93.19 107 SER A N 1
ATOM 806 C CA . SER A 1 107 ? 38.331 -4.900 -41.768 1.00 93.19 107 SER A CA 1
ATOM 807 C C . SER A 1 107 ? 39.190 -5.393 -40.603 1.00 93.19 107 SER A C 1
ATOM 809 O O . SER A 1 107 ? 39.191 -6.586 -40.311 1.00 93.19 107 SER A O 1
ATOM 811 N N . ALA A 1 108 ? 39.877 -4.486 -39.900 1.00 95.38 108 ALA A N 1
ATOM 812 C CA . ALA A 1 108 ? 40.647 -4.827 -38.705 1.00 95.38 108 ALA A CA 1
ATOM 813 C C . ALA A 1 108 ? 39.750 -5.353 -37.570 1.00 95.38 108 ALA A C 1
ATOM 815 O O . ALA A 1 108 ? 40.078 -6.366 -36.955 1.00 95.38 108 ALA A O 1
ATOM 816 N N . LEU A 1 109 ? 38.594 -4.721 -37.333 1.00 94.00 109 LEU A N 1
ATOM 817 C CA . LEU A 1 109 ? 37.614 -5.193 -36.347 1.00 94.00 109 LEU A CA 1
ATOM 818 C C . LEU A 1 109 ? 37.026 -6.553 -36.730 1.00 94.00 109 LEU A C 1
ATOM 820 O O . LEU A 1 109 ? 36.953 -7.445 -35.887 1.00 94.00 109 LEU A O 1
ATOM 824 N N . SER A 1 110 ? 36.689 -6.749 -38.007 1.00 94.12 110 SER A N 1
ATOM 825 C CA . SER A 1 110 ? 36.205 -8.040 -38.500 1.00 94.12 110 SER A CA 1
ATOM 826 C C . SER A 1 110 ? 37.264 -9.134 -38.363 1.00 94.12 110 SER A C 1
ATOM 828 O O . SER A 1 110 ? 36.928 -10.256 -37.994 1.00 94.12 110 SER A O 1
ATOM 830 N N . GLY A 1 111 ? 38.538 -8.817 -38.617 1.00 93.00 111 GLY A N 1
ATOM 831 C CA . GLY A 1 111 ? 39.662 -9.732 -38.399 1.00 93.00 111 GLY A CA 1
ATOM 832 C C . GLY A 1 111 ? 39.861 -10.102 -36.925 1.00 93.00 111 GLY A C 1
ATOM 833 O O . GLY A 1 111 ? 40.337 -11.193 -36.628 1.00 93.00 111 GLY A O 1
ATOM 834 N N . ALA A 1 112 ? 39.436 -9.230 -36.007 1.00 93.06 112 ALA A N 1
ATOM 835 C CA . ALA A 1 112 ? 39.372 -9.493 -34.571 1.00 93.06 112 ALA A CA 1
ATOM 836 C C . ALA A 1 112 ? 38.054 -10.165 -34.120 1.00 93.06 112 ALA A C 1
ATOM 838 O O . ALA A 1 112 ? 37.866 -10.396 -32.928 1.00 93.06 112 ALA A O 1
ATOM 839 N N . GLY A 1 113 ? 37.145 -10.490 -35.049 1.00 93.25 113 GLY A N 1
ATOM 840 C CA . GLY A 1 113 ? 35.886 -11.188 -34.773 1.00 93.25 113 GLY A CA 1
ATOM 841 C C . GLY A 1 113 ? 34.681 -10.290 -34.476 1.00 93.25 113 GLY A C 1
ATOM 842 O O . GLY A 1 113 ? 33.628 -10.810 -34.115 1.00 93.25 113 GLY A O 1
ATOM 843 N N . LEU A 1 114 ? 34.795 -8.967 -34.634 1.00 92.81 114 LEU A N 1
ATOM 844 C CA . LEU A 1 114 ? 33.686 -8.030 -34.441 1.00 92.81 114 LEU A CA 1
ATOM 845 C C . LEU A 1 114 ? 33.214 -7.434 -35.769 1.00 92.81 114 LEU A C 1
ATOM 847 O O . LEU A 1 114 ? 33.918 -6.650 -36.406 1.00 92.81 114 LEU A O 1
ATOM 851 N N . ILE A 1 115 ? 31.966 -7.715 -36.139 1.00 93.19 115 ILE A N 1
ATOM 852 C CA . ILE A 1 115 ? 31.313 -7.078 -37.285 1.00 93.19 115 ILE A CA 1
ATOM 853 C C . ILE A 1 115 ? 30.634 -5.795 -36.794 1.00 93.19 115 ILE A C 1
ATOM 855 O O . ILE A 1 115 ? 29.472 -5.785 -36.403 1.00 93.19 115 ILE A O 1
ATOM 859 N N . ALA A 1 116 ? 31.377 -4.685 -36.786 1.00 88.62 116 ALA A N 1
ATOM 860 C CA . ALA A 1 116 ? 30.890 -3.413 -36.236 1.00 88.62 116 ALA A CA 1
ATOM 861 C C . ALA A 1 116 ? 29.601 -2.905 -36.915 1.00 88.62 116 ALA A C 1
ATOM 863 O O . ALA A 1 116 ? 28.754 -2.312 -36.253 1.00 88.62 116 ALA A O 1
ATOM 864 N N . ARG A 1 117 ? 29.421 -3.182 -38.216 1.00 90.06 117 ARG A N 1
ATOM 865 C CA . ARG A 1 117 ? 28.214 -2.824 -38.986 1.00 90.06 117 ARG A CA 1
ATOM 866 C C . ARG A 1 117 ? 26.938 -3.465 -38.422 1.00 90.06 117 ARG A C 1
ATOM 868 O O . ARG A 1 117 ? 25.889 -2.830 -38.477 1.00 90.06 117 ARG A O 1
ATOM 875 N N . ASP A 1 118 ? 27.031 -4.648 -37.815 1.00 92.69 118 ASP A N 1
ATOM 876 C CA . ASP A 1 118 ? 25.876 -5.347 -37.230 1.00 92.69 118 ASP A CA 1
ATOM 877 C C . ASP A 1 118 ? 25.350 -4.646 -35.971 1.00 92.69 118 ASP A C 1
ATOM 879 O O . ASP A 1 118 ? 24.196 -4.827 -35.586 1.00 92.69 118 ASP A O 1
ATOM 883 N N . LEU A 1 119 ? 26.175 -3.806 -35.337 1.00 90.56 119 LEU A N 1
ATOM 884 C CA . LEU A 1 119 ? 25.795 -3.034 -34.156 1.00 90.56 119 LEU A CA 1
ATOM 885 C C . LEU A 1 119 ? 25.050 -1.739 -34.502 1.00 90.56 119 LEU A C 1
ATOM 887 O O . LEU A 1 119 ? 24.409 -1.169 -33.622 1.00 90.56 119 LEU A O 1
ATOM 891 N N . LEU A 1 120 ? 25.088 -1.284 -35.759 1.00 91.12 120 LEU A N 1
ATOM 892 C CA . LEU A 1 120 ? 24.520 0.004 -36.164 1.00 91.12 120 LEU A CA 1
ATOM 893 C C . LEU A 1 120 ? 23.011 0.085 -35.876 1.00 91.12 120 LEU A C 1
ATOM 895 O O . LEU A 1 120 ? 22.565 0.951 -35.123 1.00 91.12 120 LEU A O 1
ATOM 899 N N . ALA A 1 121 ? 22.234 -0.852 -36.427 1.00 88.75 121 ALA A N 1
ATOM 900 C CA . ALA A 1 121 ? 20.784 -0.883 -36.248 1.00 88.75 121 ALA A CA 1
ATOM 901 C C . ALA A 1 121 ? 20.367 -1.098 -34.774 1.00 88.75 121 ALA A C 1
ATOM 903 O O . ALA A 1 121 ? 19.488 -0.375 -34.298 1.00 88.75 121 ALA A O 1
ATOM 904 N N . PRO A 1 122 ? 20.997 -2.009 -34.000 1.00 90.44 122 PRO A N 1
ATOM 905 C CA . PRO A 1 122 ? 20.778 -2.101 -32.557 1.00 90.44 122 PRO A CA 1
ATOM 906 C C . PRO A 1 122 ? 21.045 -0.799 -31.793 1.00 90.44 122 PRO A C 1
ATOM 908 O O . PRO A 1 122 ? 20.255 -0.448 -30.918 1.00 90.44 122 PRO A O 1
ATOM 911 N N . MET A 1 123 ? 22.123 -0.071 -32.109 1.00 93.12 123 MET A N 1
ATOM 912 C CA . MET A 1 123 ? 22.467 1.180 -31.419 1.00 93.12 123 MET A CA 1
ATOM 913 C C . MET A 1 123 ? 21.509 2.322 -31.766 1.00 93.12 123 MET A C 1
ATOM 915 O O . MET A 1 123 ? 21.080 3.041 -30.866 1.00 93.12 123 MET A O 1
ATOM 919 N N . GLN A 1 124 ? 21.103 2.450 -33.033 1.00 89.44 124 GLN A N 1
ATOM 920 C CA . GLN A 1 124 ? 20.073 3.411 -33.452 1.00 89.44 124 GLN A CA 1
ATOM 921 C C . GLN A 1 124 ? 18.731 3.123 -32.767 1.00 89.44 124 GLN A C 1
ATOM 923 O O . GLN A 1 124 ? 18.110 4.019 -32.197 1.00 89.44 124 GLN A O 1
ATOM 928 N N . ARG A 1 125 ? 18.326 1.850 -32.712 1.00 88.25 125 ARG A N 1
ATOM 929 C CA . ARG A 1 125 ? 17.108 1.440 -32.007 1.00 88.25 125 ARG A CA 1
ATOM 930 C C . ARG A 1 125 ? 17.189 1.709 -30.503 1.00 88.25 125 ARG A C 1
ATOM 932 O O . ARG A 1 125 ? 16.209 2.145 -29.908 1.00 88.25 125 ARG A O 1
ATOM 939 N N . ALA A 1 126 ? 18.338 1.459 -29.877 1.00 88.75 126 ALA A N 1
ATOM 940 C CA . ALA A 1 126 ? 18.551 1.763 -28.464 1.00 88.75 126 ALA A CA 1
ATOM 941 C C . ALA A 1 126 ? 18.469 3.274 -28.186 1.00 88.75 126 ALA A C 1
ATOM 943 O O . ALA A 1 126 ? 17.833 3.672 -27.212 1.00 88.75 126 ALA A O 1
ATOM 944 N N . HIS A 1 127 ? 19.038 4.106 -29.066 1.00 92.06 127 HIS A N 1
ATOM 945 C CA . HIS A 1 127 ? 18.935 5.564 -29.005 1.00 92.06 127 HIS A CA 1
ATOM 946 C C . HIS A 1 127 ? 17.472 6.039 -29.048 1.00 92.06 127 HIS A C 1
ATOM 948 O O . HIS A 1 127 ? 17.043 6.815 -28.192 1.00 92.06 127 HIS A O 1
ATOM 954 N N . GLU A 1 128 ? 16.688 5.544 -30.007 1.00 91.06 128 GLU A N 1
ATOM 955 C CA . GLU A 1 128 ? 15.269 5.894 -30.152 1.00 91.06 128 GLU A CA 1
ATOM 956 C C . GLU A 1 128 ? 14.436 5.453 -28.943 1.00 91.06 128 GLU A C 1
ATOM 958 O O . GLU A 1 128 ? 13.661 6.240 -28.395 1.00 91.06 128 GLU A O 1
ATOM 963 N N . LEU A 1 129 ? 14.616 4.207 -28.489 1.00 89.75 129 LEU A N 1
ATOM 964 C CA . LEU A 1 129 ? 13.885 3.661 -27.343 1.00 89.75 129 LEU A CA 1
ATOM 965 C C . LEU A 1 129 ? 14.220 4.395 -26.042 1.00 89.75 129 LEU A C 1
ATOM 967 O O . LEU A 1 129 ? 13.327 4.618 -25.227 1.00 89.75 129 LEU A O 1
ATOM 971 N N . ALA A 1 130 ? 15.474 4.811 -25.858 1.00 89.44 130 ALA A N 1
ATOM 972 C CA . ALA A 1 130 ? 15.882 5.618 -24.713 1.00 89.44 130 ALA A CA 1
ATOM 973 C C . ALA A 1 130 ? 15.202 6.995 -24.715 1.00 89.44 130 ALA A C 1
ATOM 975 O O . ALA A 1 130 ? 14.707 7.434 -23.678 1.00 89.44 130 ALA A O 1
ATOM 976 N N . GLY A 1 131 ? 15.101 7.639 -25.885 1.00 87.56 131 GLY A N 1
ATOM 977 C CA . GLY A 1 131 ? 14.354 8.888 -26.049 1.00 87.56 131 GLY A CA 1
ATOM 978 C C . GLY A 1 131 ? 12.866 8.728 -25.721 1.00 87.56 131 GLY A C 1
ATOM 979 O O . GLY A 1 131 ? 12.319 9.503 -24.940 1.00 87.56 131 GLY A O 1
ATOM 980 N N . GLN A 1 132 ? 12.224 7.675 -26.238 1.00 87.06 132 GLN A N 1
ATOM 981 C CA . GLN A 1 132 ? 10.818 7.371 -25.941 1.00 87.06 132 GLN A CA 1
ATOM 982 C C . GLN A 1 132 ? 10.581 7.078 -24.456 1.00 87.06 132 GLN A C 1
ATOM 984 O O . GLN A 1 132 ? 9.585 7.525 -23.891 1.00 87.06 132 GLN A O 1
ATOM 989 N N . ALA A 1 133 ? 11.479 6.323 -23.817 1.00 83.38 133 ALA A N 1
ATOM 990 C CA . ALA A 1 133 ? 11.406 6.040 -22.389 1.00 83.38 133 ALA A CA 1
ATOM 991 C C . ALA A 1 133 ? 11.550 7.323 -21.560 1.00 83.38 133 ALA A C 1
ATOM 993 O O . ALA A 1 133 ? 10.788 7.514 -20.617 1.00 83.38 133 ALA A O 1
ATOM 994 N N . ARG A 1 134 ? 12.456 8.232 -21.951 1.00 85.69 134 ARG A N 1
ATOM 995 C CA . ARG A 1 134 ? 12.637 9.529 -21.288 1.00 85.69 134 ARG A CA 1
ATOM 996 C C . ARG A 1 134 ? 11.381 10.395 -21.372 1.00 85.69 134 ARG A C 1
ATOM 998 O O . ARG A 1 134 ? 10.913 10.870 -20.346 1.00 85.69 134 ARG A O 1
ATOM 1005 N N . SER A 1 135 ? 10.772 10.519 -22.553 1.00 80.62 135 SER A N 1
ATOM 1006 C CA . SER A 1 135 ? 9.528 11.288 -22.728 1.00 80.62 135 SER A CA 1
ATOM 1007 C C . SER A 1 135 ? 8.334 10.727 -21.951 1.00 80.62 135 SER A C 1
ATOM 1009 O O . SER A 1 135 ? 7.368 11.441 -21.722 1.00 80.62 135 SER A O 1
ATOM 1011 N N . ARG A 1 136 ? 8.374 9.457 -21.524 1.00 79.19 136 ARG A N 1
ATOM 1012 C CA . ARG A 1 136 ? 7.357 8.881 -20.624 1.00 79.19 136 ARG A CA 1
ATOM 1013 C C . ARG A 1 136 ? 7.588 9.227 -19.152 1.00 79.19 136 ARG A C 1
ATOM 1015 O O . ARG A 1 136 ? 6.674 9.055 -18.352 1.00 79.19 136 ARG A O 1
ATOM 1022 N N . LEU A 1 137 ? 8.796 9.662 -18.793 1.00 72.06 137 LEU A N 1
ATOM 1023 C CA . LEU A 1 137 ? 9.113 10.182 -17.461 1.00 72.06 137 LEU A CA 1
ATOM 1024 C C . LEU A 1 137 ? 8.801 11.682 -17.354 1.00 72.06 137 LEU A C 1
ATOM 1026 O O . LEU A 1 137 ? 8.463 12.152 -16.269 1.00 72.06 137 LEU A O 1
ATOM 1030 N N . GLU A 1 138 ? 8.870 12.414 -18.472 1.00 65.31 138 GLU A N 1
ATOM 1031 C CA . GLU A 1 138 ? 8.433 13.809 -18.585 1.00 65.31 138 GLU A CA 1
ATOM 1032 C C . GLU A 1 138 ? 6.926 13.906 -18.253 1.00 65.31 138 GLU A C 1
ATOM 1034 O O . GLU A 1 138 ? 6.072 13.450 -19.010 1.00 65.31 138 GLU A O 1
ATOM 1039 N N . GLY A 1 139 ? 6.587 14.474 -17.090 1.00 59.22 139 GLY A N 1
ATOM 1040 C CA . GLY A 1 139 ? 5.200 14.631 -16.622 1.00 59.22 139 GLY A CA 1
ATOM 1041 C C . GLY A 1 139 ? 4.782 13.695 -15.486 1.00 59.22 139 GLY A C 1
ATOM 1042 O O . GLY A 1 139 ? 3.662 13.817 -14.986 1.00 59.22 139 GLY A O 1
ATOM 1043 N N . LEU A 1 140 ? 5.667 12.804 -15.027 1.00 59.25 140 LEU A N 1
ATOM 1044 C CA . LEU A 1 140 ? 5.452 12.138 -13.745 1.00 59.25 140 LEU A CA 1
ATOM 1045 C C . LEU A 1 140 ? 5.531 13.177 -12.615 1.00 59.25 140 LEU A C 1
ATOM 1047 O O . LEU A 1 140 ? 6.420 14.032 -12.638 1.00 59.25 140 LEU A O 1
ATOM 1051 N N . PRO A 1 141 ? 4.621 13.128 -11.626 1.00 56.12 141 PRO A N 1
ATOM 1052 C CA . PRO A 1 141 ? 4.663 14.050 -10.503 1.00 56.12 141 PRO A CA 1
ATOM 1053 C C . PRO A 1 141 ? 6.016 13.944 -9.795 1.00 56.12 141 PRO A C 1
ATOM 1055 O O . PRO A 1 141 ? 6.466 12.850 -9.439 1.00 56.12 141 PRO A O 1
ATOM 1058 N N . GLU A 1 142 ? 6.679 15.086 -9.603 1.00 55.16 142 GLU A N 1
ATOM 1059 C CA . GLU A 1 142 ? 7.917 15.136 -8.835 1.00 55.16 142 GLU A CA 1
ATOM 1060 C C . GLU A 1 142 ? 7.669 14.610 -7.419 1.00 55.16 142 GLU A C 1
ATOM 1062 O O . GLU A 1 142 ? 6.670 14.920 -6.763 1.00 55.16 142 GLU A O 1
ATOM 1067 N N . LYS A 1 143 ? 8.614 13.804 -6.932 1.00 50.38 143 LYS A N 1
ATOM 1068 C CA . LYS A 1 143 ? 8.611 13.299 -5.563 1.00 50.38 143 LYS A CA 1
ATOM 1069 C C . LYS A 1 143 ? 8.587 14.482 -4.601 1.00 50.38 143 LYS A C 1
ATOM 1071 O O . LYS A 1 143 ? 9.596 15.165 -4.457 1.00 50.38 143 LYS A O 1
ATOM 1076 N N . ASN A 1 144 ? 7.465 14.689 -3.919 1.00 53.69 144 ASN A N 1
ATOM 1077 C CA . ASN A 1 144 ? 7.303 15.783 -2.971 1.00 53.69 144 ASN A CA 1
ATOM 1078 C C . ASN A 1 144 ? 8.273 15.570 -1.782 1.00 53.69 144 ASN A C 1
ATOM 1080 O O . ASN A 1 144 ? 8.051 14.649 -0.987 1.00 53.69 144 ASN A O 1
ATOM 1084 N N . PRO A 1 145 ? 9.362 16.356 -1.630 1.00 48.25 145 PRO A N 1
ATOM 1085 C CA . PRO A 1 145 ? 10.443 16.048 -0.682 1.00 48.25 145 PRO A CA 1
ATOM 1086 C C . PRO A 1 145 ? 10.019 16.114 0.793 1.00 48.25 145 PRO A C 1
ATOM 1088 O O . PRO A 1 145 ? 10.743 15.634 1.663 1.00 48.25 145 PRO A O 1
ATOM 1091 N N . GLY A 1 146 ? 8.855 16.710 1.073 1.00 48.16 146 GLY A N 1
ATOM 1092 C CA . GLY A 1 146 ? 8.287 16.879 2.410 1.00 48.16 146 GLY A CA 1
ATOM 1093 C C . GLY A 1 146 ? 7.131 15.938 2.761 1.00 48.16 146 GLY A C 1
ATOM 1094 O O . GLY A 1 146 ? 6.629 16.028 3.880 1.00 48.16 146 GLY A O 1
ATOM 1095 N N . SER A 1 147 ? 6.693 15.050 1.857 1.00 48.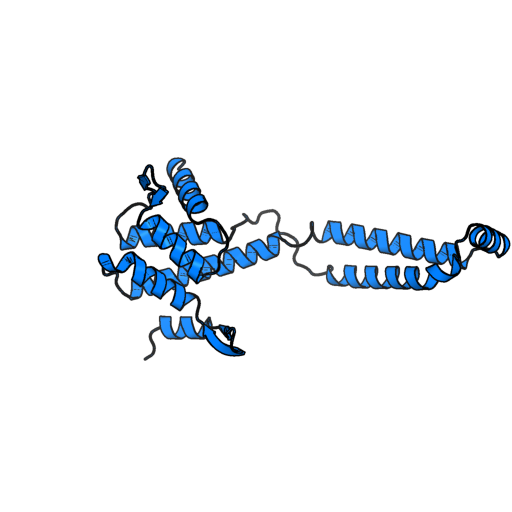81 147 SER A N 1
ATOM 1096 C CA . SER A 1 147 ? 5.654 14.074 2.209 1.00 48.81 147 SER A CA 1
ATOM 1097 C C . SER A 1 147 ? 6.224 13.088 3.233 1.00 48.81 147 SER A C 1
ATOM 1099 O O . SER A 1 147 ? 7.169 12.342 2.948 1.00 48.81 147 SER A O 1
ATOM 1101 N N . LYS A 1 148 ? 5.691 13.114 4.463 1.00 53.44 148 LYS A N 1
ATOM 1102 C CA . LYS A 1 148 ? 5.953 12.055 5.441 1.00 53.44 148 LYS A CA 1
ATOM 1103 C C . LYS A 1 148 ? 5.441 10.767 4.819 1.00 53.44 148 LYS A C 1
ATOM 1105 O O . LYS A 1 148 ? 4.243 10.627 4.643 1.00 53.44 148 LYS A O 1
ATOM 1110 N N . ARG A 1 149 ? 6.350 9.837 4.521 1.00 56.31 149 ARG A N 1
ATOM 1111 C CA . ARG A 1 149 ? 5.985 8.482 4.101 1.00 56.31 149 ARG A CA 1
ATOM 1112 C C . ARG A 1 149 ? 5.002 7.922 5.128 1.00 56.31 149 ARG A C 1
ATOM 1114 O O . ARG A 1 149 ? 5.387 7.809 6.294 1.00 56.31 149 ARG A O 1
ATOM 1121 N N . MET A 1 150 ? 3.787 7.596 4.702 1.00 60.94 150 MET A N 1
ATOM 1122 C CA . MET A 1 150 ? 2.819 6.850 5.500 1.00 60.94 150 MET A CA 1
ATOM 1123 C C . MET A 1 150 ? 2.749 5.443 4.912 1.00 60.94 150 MET A C 1
ATOM 1125 O O . MET A 1 150 ? 2.014 5.219 3.957 1.00 60.94 150 MET A O 1
ATOM 1129 N N . PRO A 1 151 ? 3.579 4.496 5.386 1.00 76.00 151 PRO A N 1
ATOM 1130 C CA . PRO A 1 151 ? 3.491 3.132 4.899 1.00 76.00 151 PRO A CA 1
ATOM 1131 C C . PRO A 1 151 ? 2.125 2.564 5.303 1.00 76.00 151 PRO A C 1
ATOM 1133 O O . PRO A 1 151 ? 1.613 2.890 6.378 1.00 76.00 151 PRO A O 1
ATOM 1136 N N . GLU A 1 152 ? 1.550 1.708 4.463 1.00 87.56 152 GLU A N 1
ATOM 1137 C CA . GLU A 1 152 ? 0.185 1.191 4.619 1.00 87.56 152 GLU A CA 1
ATOM 1138 C C . GLU A 1 152 ? -0.014 0.547 5.995 1.00 87.56 152 GLU A C 1
ATOM 1140 O O . GLU A 1 152 ? -0.927 0.892 6.746 1.00 87.56 152 GLU A O 1
ATOM 1145 N N . ALA A 1 153 ? 0.894 -0.357 6.368 1.00 87.31 153 ALA A N 1
ATOM 1146 C CA . ALA A 1 153 ? 0.762 -1.141 7.589 1.00 87.31 153 ALA A CA 1
ATOM 1147 C C . ALA A 1 153 ? 0.787 -0.295 8.889 1.00 87.31 153 ALA A C 1
ATOM 1149 O O . ALA A 1 153 ? -0.087 -0.506 9.732 1.00 87.31 153 ALA A O 1
ATOM 1150 N N . PRO A 1 154 ? 1.719 0.658 9.105 1.00 87.62 154 PRO A N 1
ATOM 1151 C CA . PRO A 1 154 ? 1.686 1.584 10.244 1.00 87.62 154 PRO A CA 1
ATOM 1152 C C . PRO A 1 154 ? 0.408 2.420 10.383 1.00 87.62 154 PRO A C 1
ATOM 1154 O O . PRO A 1 154 ? -0.048 2.651 11.511 1.00 87.62 154 PRO A O 1
ATOM 1157 N N . GLU A 1 155 ? -0.168 2.869 9.268 1.00 88.62 155 GLU A N 1
ATOM 1158 C CA . GLU A 1 155 ? -1.340 3.748 9.283 1.00 88.62 155 GLU A CA 1
ATOM 1159 C C . GLU A 1 155 ? -2.605 2.953 9.592 1.00 88.62 155 GLU A C 1
ATOM 1161 O O . GLU A 1 155 ? -3.326 3.287 10.535 1.00 88.62 155 GLU A O 1
ATOM 1166 N N . VAL A 1 156 ? -2.776 1.808 8.924 1.00 92.31 156 VAL A N 1
ATOM 1167 C CA . VAL A 1 156 ? -3.809 0.815 9.252 1.00 92.31 156 VAL A CA 1
ATOM 1168 C C . VAL A 1 156 ? -3.711 0.407 10.721 1.00 92.31 156 VAL A C 1
ATOM 1170 O O . VAL A 1 156 ? -4.715 0.417 11.429 1.00 92.31 156 VAL A O 1
ATOM 1173 N N . THR A 1 157 ? -2.504 0.136 11.229 1.00 92.62 157 THR A N 1
ATOM 1174 C CA . THR A 1 157 ? -2.292 -0.207 12.648 1.00 92.62 157 THR A CA 1
ATOM 1175 C C . THR A 1 157 ? -2.719 0.924 13.579 1.00 92.62 157 THR A C 1
ATOM 1177 O O . THR A 1 157 ? -3.297 0.670 14.630 1.00 92.62 157 THR A O 1
ATOM 1180 N N . THR A 1 158 ? -2.443 2.179 13.217 1.00 90.62 158 THR A N 1
ATOM 1181 C CA . THR A 1 158 ? -2.792 3.341 14.045 1.00 90.62 158 THR A CA 1
ATOM 1182 C C . THR A 1 158 ? -4.299 3.541 14.139 1.00 90.62 158 THR A C 1
ATOM 1184 O O . THR A 1 158 ? -4.805 3.757 15.236 1.00 90.62 158 THR A O 1
ATOM 1187 N N . ILE A 1 159 ? -5.005 3.453 13.013 1.00 92.56 159 ILE A N 1
ATOM 1188 C CA . ILE A 1 159 ? -6.462 3.603 12.985 1.00 92.56 159 ILE A CA 1
ATOM 1189 C C . ILE A 1 159 ? -7.136 2.418 13.684 1.00 92.56 159 ILE A C 1
ATOM 1191 O O . ILE A 1 159 ? -8.000 2.618 14.533 1.00 92.56 159 ILE A O 1
ATOM 1195 N N . THR A 1 160 ? -6.673 1.194 13.421 1.00 92.88 160 THR A N 1
ATOM 1196 C CA . THR A 1 160 ? -7.196 -0.021 14.071 1.00 92.88 160 THR A CA 1
ATOM 1197 C C . THR A 1 160 ? -7.001 0.024 15.590 1.00 92.88 160 THR A C 1
ATOM 1199 O O . THR A 1 160 ? -7.881 -0.389 16.333 1.00 92.88 160 THR A O 1
ATOM 1202 N N . ALA A 1 161 ? -5.882 0.579 16.068 1.00 91.44 161 ALA A N 1
ATOM 1203 C CA . ALA A 1 161 ? -5.605 0.757 17.494 1.00 91.44 161 ALA A CA 1
ATOM 1204 C C . ALA A 1 161 ? -6.601 1.701 18.180 1.00 91.44 161 ALA A C 1
ATOM 1206 O O . ALA A 1 161 ? -7.068 1.393 19.274 1.00 91.44 161 ALA A O 1
ATOM 1207 N N . ALA A 1 162 ? -6.943 2.819 17.530 1.00 90.31 162 ALA A N 1
ATOM 1208 C CA . ALA A 1 162 ? -7.916 3.770 18.061 1.00 90.31 162 ALA A CA 1
ATOM 1209 C C . ALA A 1 162 ? -9.306 3.129 18.200 1.00 90.31 162 ALA A C 1
ATOM 1211 O O . ALA A 1 162 ? -9.916 3.218 19.262 1.00 90.31 162 ALA A O 1
ATOM 1212 N N . PHE A 1 163 ? -9.760 2.407 17.171 1.00 91.44 163 PHE A N 1
ATOM 1213 C CA . PHE A 1 163 ? -11.054 1.721 17.217 1.00 91.44 163 PHE A CA 1
ATOM 1214 C C . PHE A 1 163 ? -11.070 0.526 18.170 1.00 91.44 163 PHE A C 1
ATOM 1216 O O . PHE A 1 163 ? -12.081 0.274 18.818 1.00 91.44 163 PHE A O 1
ATOM 1223 N N . PHE A 1 164 ? -9.956 -0.197 18.309 1.00 91.69 164 PHE A N 1
ATOM 1224 C CA . PHE A 1 164 ? -9.843 -1.252 19.314 1.00 91.69 164 PHE A CA 1
ATOM 1225 C C . PHE A 1 164 ? -10.032 -0.691 20.726 1.00 91.69 164 PHE A C 1
ATOM 1227 O O . PHE A 1 164 ? -10.773 -1.266 21.521 1.00 91.69 164 PHE A O 1
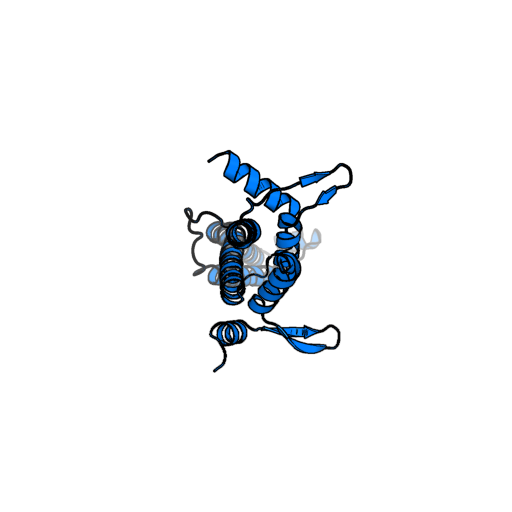ATOM 1234 N N . GLU A 1 165 ? -9.388 0.433 21.043 1.00 91.25 165 GLU A N 1
ATOM 1235 C CA . GLU A 1 165 ? -9.528 1.083 22.348 1.00 91.25 165 GLU A CA 1
ATOM 1236 C C . GLU A 1 165 ? -10.944 1.624 22.566 1.00 91.25 165 GLU A C 1
ATOM 1238 O O . GLU A 1 165 ? -11.500 1.446 23.647 1.00 91.25 165 GLU A O 1
ATOM 1243 N N . GLU A 1 166 ? -11.556 2.204 21.532 1.00 90.38 166 GLU A N 1
ATOM 1244 C CA . GLU A 1 166 ? -12.941 2.683 21.570 1.00 90.38 166 GLU A CA 1
ATOM 1245 C C . GLU A 1 166 ? -13.947 1.551 21.832 1.00 90.38 166 GLU A C 1
ATOM 1247 O O . GLU A 1 166 ? -14.821 1.692 22.684 1.00 90.38 166 GLU A O 1
ATOM 1252 N N . ILE A 1 167 ? -13.798 0.409 21.151 1.00 89.81 167 ILE A N 1
ATOM 1253 C CA . ILE A 1 167 ? -14.710 -0.738 21.275 1.00 89.81 167 ILE A CA 1
ATOM 1254 C C . ILE A 1 167 ? -14.495 -1.489 22.592 1.00 89.81 167 ILE A C 1
ATOM 1256 O O . ILE A 1 167 ? -15.448 -1.864 23.272 1.00 89.81 167 ILE A O 1
ATOM 1260 N N . THR A 1 168 ? -13.239 -1.754 22.949 1.00 88.69 168 THR A N 1
ATOM 1261 C CA . THR A 1 168 ? -12.923 -2.650 24.071 1.00 88.69 168 THR A CA 1
ATOM 1262 C C . THR A 1 168 ? -12.735 -1.920 25.397 1.00 88.69 168 THR A C 1
ATOM 1264 O O . THR A 1 168 ? -12.700 -2.567 26.448 1.00 88.69 168 THR A O 1
ATOM 1267 N N . GLY A 1 169 ? -12.539 -0.597 25.364 1.00 86.12 169 GLY A N 1
ATOM 1268 C CA . GLY A 1 169 ? -12.096 0.204 26.507 1.00 86.12 169 GLY A CA 1
ATOM 1269 C C . GLY A 1 169 ? -10.683 -0.142 26.995 1.00 86.12 169 GLY A C 1
ATOM 1270 O O . GLY A 1 169 ? -10.274 0.309 28.067 1.00 86.12 169 GLY A O 1
ATOM 1271 N N . LYS A 1 170 ? -9.941 -0.981 26.260 1.00 84.12 170 LYS A N 1
ATOM 1272 C CA . LYS A 1 170 ? -8.599 -1.442 26.620 1.00 84.12 170 LYS A CA 1
ATOM 1273 C C . LYS A 1 170 ? -7.573 -0.811 25.690 1.00 84.12 170 LYS A C 1
ATOM 1275 O O . LYS A 1 170 ? -7.707 -0.859 24.471 1.00 84.12 170 LYS A O 1
ATOM 1280 N N . ALA A 1 171 ? -6.481 -0.321 26.269 1.00 82.44 171 ALA A N 1
ATOM 1281 C CA . ALA A 1 171 ? -5.345 0.124 25.478 1.00 82.44 171 ALA A CA 1
ATOM 1282 C C . ALA A 1 171 ? -4.779 -1.047 24.637 1.00 82.44 171 ALA A C 1
ATOM 1284 O O . ALA A 1 171 ? -4.622 -2.155 25.168 1.00 82.44 171 ALA A O 1
ATOM 1285 N N . PRO A 1 172 ? -4.421 -0.819 23.360 1.00 79.69 172 PRO A N 1
ATOM 1286 C CA . PRO A 1 172 ? -3.851 -1.835 22.479 1.00 79.69 172 PRO A CA 1
ATOM 1287 C C . PRO A 1 172 ? -2.508 -2.320 23.036 1.00 79.69 172 PRO A C 1
ATOM 1289 O O . PRO A 1 172 ? -1.477 -1.641 22.986 1.00 79.69 172 PRO A O 1
ATOM 1292 N N . GLY A 1 173 ? -2.536 -3.511 23.630 1.00 67.62 173 GLY A N 1
ATOM 1293 C CA . GLY A 1 173 ? -1.436 -4.089 24.388 1.00 67.62 173 GLY A CA 1
ATOM 1294 C C . GLY A 1 173 ? -1.037 -5.461 23.864 1.00 67.62 173 GLY A C 1
ATOM 1295 O O . GLY A 1 173 ? -1.863 -6.243 23.406 1.00 67.62 173 GLY A O 1
ATOM 1296 N N . ARG A 1 174 ? 0.257 -5.772 23.960 1.00 62.59 174 ARG A N 1
ATOM 1297 C CA . ARG A 1 174 ? 0.799 -7.103 23.668 1.00 62.59 174 ARG A CA 1
ATOM 1298 C C . ARG A 1 174 ? 1.010 -7.853 24.980 1.00 62.59 174 ARG A C 1
ATOM 1300 O O . ARG A 1 174 ? 1.792 -7.387 25.815 1.00 62.59 174 ARG A O 1
ATOM 1307 N N . ILE A 1 175 ? 0.377 -9.015 25.134 1.00 59.34 175 ILE A N 1
ATOM 1308 C CA . ILE A 1 175 ? 0.698 -9.960 26.206 1.00 59.34 175 ILE A CA 1
ATOM 1309 C C . ILE A 1 175 ? 1.749 -10.928 25.653 1.00 59.34 175 ILE A C 1
ATOM 1311 O O . ILE A 1 175 ? 1.569 -11.547 24.607 1.00 59.34 175 ILE A O 1
ATOM 1315 N N . VAL A 1 176 ? 2.907 -11.003 26.310 1.00 53.75 176 VAL A N 1
ATOM 1316 C CA . VAL A 1 176 ? 3.993 -11.907 25.902 1.00 53.75 176 VAL A CA 1
ATOM 1317 C C . VAL A 1 176 ? 4.008 -13.089 26.851 1.00 53.75 176 VAL A C 1
ATOM 1319 O O . VAL A 1 176 ? 4.384 -12.934 28.012 1.00 53.75 176 VAL A O 1
ATOM 1322 N N . HIS A 1 177 ? 3.615 -14.261 26.359 1.00 52.38 177 HIS A N 1
ATOM 1323 C CA . HIS A 1 177 ? 3.773 -15.519 27.080 1.00 52.38 177 HIS A CA 1
ATOM 1324 C C . HIS A 1 177 ? 4.962 -16.309 26.515 1.00 52.38 177 HIS A C 1
ATOM 1326 O O . HIS A 1 177 ? 5.456 -16.032 25.423 1.00 52.38 177 HIS A O 1
ATOM 1332 N N . ARG A 1 178 ? 5.461 -17.293 27.276 1.00 43.69 178 ARG A N 1
ATOM 1333 C CA . ARG A 1 178 ? 6.628 -18.113 26.891 1.00 43.69 178 ARG A CA 1
ATOM 1334 C C . ARG A 1 178 ?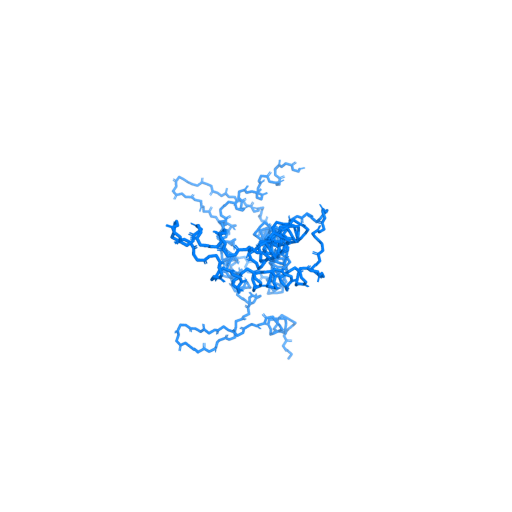 6.437 -18.902 25.585 1.00 43.69 178 ARG A C 1
ATOM 1336 O O . ARG A 1 178 ? 7.432 -19.294 24.992 1.00 43.69 178 ARG A O 1
ATOM 1343 N N . GLU A 1 179 ? 5.196 -19.116 25.152 1.00 52.56 179 GLU A N 1
ATOM 1344 C CA . GLU A 1 179 ? 4.825 -19.949 23.995 1.00 52.56 179 GLU A CA 1
ATOM 1345 C C . GLU A 1 179 ? 4.469 -19.136 22.736 1.00 52.56 179 GLU A C 1
ATOM 1347 O O . GLU A 1 179 ? 4.112 -19.708 21.710 1.00 52.56 179 GLU A O 1
ATOM 1352 N N . GLY A 1 180 ? 4.558 -17.802 22.794 1.00 53.06 180 GLY A N 1
ATOM 1353 C CA . GLY A 1 180 ? 4.269 -16.928 21.657 1.00 53.06 180 GLY A CA 1
ATOM 1354 C C . GLY A 1 180 ? 3.645 -15.589 22.044 1.00 53.06 180 GLY A C 1
ATOM 1355 O O . GLY A 1 180 ? 3.421 -15.278 23.218 1.00 53.06 180 GLY A O 1
ATOM 1356 N N . GLU A 1 181 ? 3.394 -14.774 21.023 1.00 59.06 181 GLU A N 1
ATOM 1357 C CA . GLU A 1 181 ? 2.697 -13.494 21.142 1.00 59.06 181 GLU A CA 1
ATOM 1358 C C . GLU A 1 181 ? 1.204 -13.725 20.908 1.00 59.06 181 GLU A C 1
ATOM 1360 O O . GLU A 1 181 ? 0.815 -14.173 19.828 1.00 59.06 181 GLU A O 1
ATOM 1365 N N . TYR A 1 182 ? 0.386 -13.426 21.917 1.00 62.16 182 TYR A N 1
ATOM 1366 C CA . TYR A 1 182 ? -1.060 -13.642 21.889 1.00 62.16 182 TYR A CA 1
ATOM 1367 C C . TYR A 1 182 ? -1.782 -12.457 22.535 1.00 62.16 182 TYR A C 1
ATOM 1369 O O . TYR A 1 182 ? -1.226 -11.767 23.397 1.00 62.16 182 TYR A O 1
ATOM 1377 N N . GLY A 1 183 ? -3.026 -12.225 22.126 1.00 75.06 183 GLY A N 1
ATOM 1378 C CA . GLY A 1 183 ? -3.905 -11.232 22.732 1.00 75.06 183 GLY A CA 1
ATOM 1379 C C . GLY A 1 183 ? -4.862 -10.627 21.715 1.00 75.06 183 GLY A C 1
ATOM 1380 O O . GLY A 1 183 ? -4.486 -10.427 20.564 1.00 75.06 183 GLY A O 1
ATOM 1381 N N . GLU A 1 184 ? -6.058 -10.263 22.184 1.00 85.12 184 GLU A N 1
ATOM 1382 C CA . GLU A 1 184 ? -7.170 -9.746 21.367 1.00 85.12 184 GLU A CA 1
ATOM 1383 C C . GLU A 1 184 ? -6.736 -8.628 20.405 1.00 85.12 184 GLU A C 1
ATOM 1385 O O . GLU A 1 184 ? -7.163 -8.599 19.255 1.00 85.12 184 GLU A O 1
ATOM 1390 N N . TRP A 1 185 ? -5.828 -7.741 20.833 1.00 89.12 185 TRP A N 1
ATOM 1391 C CA . TRP A 1 185 ? -5.263 -6.692 19.977 1.00 89.12 185 TRP A CA 1
ATOM 1392 C C . TRP A 1 185 ? -4.475 -7.248 18.779 1.00 89.12 185 TRP A C 1
ATOM 1394 O O . TRP A 1 185 ? -4.634 -6.784 17.650 1.00 89.12 185 TRP A O 1
ATOM 1404 N N . LEU A 1 186 ? -3.612 -8.237 19.014 1.00 89.50 186 LEU A N 1
ATOM 1405 C CA . LEU A 1 186 ? -2.805 -8.838 17.956 1.00 89.50 186 LEU A CA 1
ATOM 1406 C C . LEU A 1 186 ? -3.675 -9.648 16.992 1.00 89.50 186 LEU A C 1
ATOM 1408 O O . LEU A 1 186 ? -3.448 -9.587 15.786 1.00 89.50 186 LEU A O 1
ATOM 1412 N N . ASP A 1 187 ? -4.676 -10.353 17.514 1.00 90.06 187 ASP A N 1
ATOM 1413 C CA . ASP A 1 187 ? -5.618 -11.124 16.700 1.00 90.06 187 ASP A CA 1
ATOM 1414 C C . ASP A 1 187 ? -6.479 -10.189 15.839 1.00 90.06 187 ASP A C 1
ATOM 1416 O O . ASP A 1 187 ? -6.608 -10.405 14.637 1.00 90.06 187 ASP A O 1
ATOM 1420 N N . THR A 1 188 ? -6.930 -9.062 16.406 1.00 91.69 188 THR A N 1
ATOM 1421 C CA . THR A 1 188 ? -7.637 -8.009 15.655 1.00 91.69 188 THR A CA 1
ATOM 1422 C C . THR A 1 188 ? -6.777 -7.498 14.500 1.00 91.69 188 THR A C 1
ATOM 1424 O O . THR A 1 188 ? -7.239 -7.389 13.367 1.00 91.69 188 THR A O 1
ATOM 1427 N N . LEU A 1 189 ? -5.501 -7.202 14.764 1.00 92.31 189 LEU A N 1
ATOM 1428 C CA . LEU A 1 189 ? -4.604 -6.663 13.746 1.00 92.31 189 LEU A CA 1
ATOM 1429 C C . LEU A 1 189 ? -4.282 -7.685 12.643 1.00 92.31 189 LEU A C 1
ATOM 1431 O O . LEU A 1 189 ? -4.167 -7.297 11.481 1.00 92.31 189 LEU A O 1
ATOM 1435 N N . ARG A 1 190 ? -4.147 -8.975 12.986 1.00 92.88 190 ARG A N 1
ATOM 1436 C CA . ARG A 1 190 ? -3.931 -10.062 12.015 1.00 92.88 190 ARG A CA 1
ATOM 1437 C C . ARG A 1 190 ? -5.109 -10.198 11.059 1.00 92.88 190 ARG A C 1
ATOM 1439 O O . ARG A 1 190 ? -4.893 -10.180 9.853 1.00 92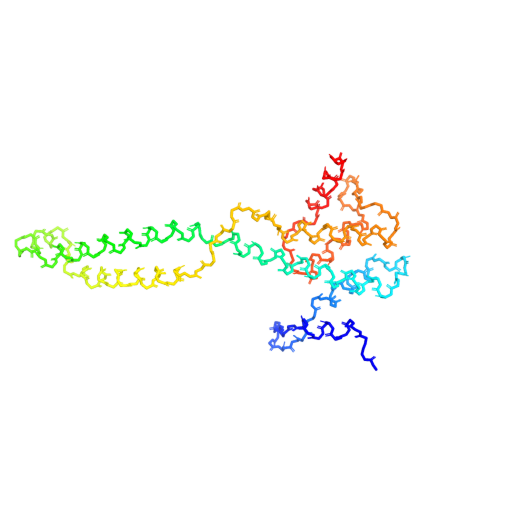.88 190 ARG A O 1
ATOM 1446 N N . GLU A 1 191 ? -6.323 -10.251 11.591 1.00 94.19 191 GLU A N 1
ATOM 1447 C CA . GLU A 1 191 ? -7.549 -10.401 10.799 1.00 94.19 191 GLU A CA 1
ATOM 1448 C C . GLU A 1 191 ? -7.786 -9.186 9.888 1.00 94.19 191 GLU A C 1
ATOM 1450 O O . GLU A 1 191 ? -8.120 -9.330 8.713 1.00 94.19 191 GLU A O 1
ATOM 1455 N N . VAL A 1 192 ? -7.507 -7.968 10.372 1.00 93.94 192 VAL A N 1
ATOM 1456 C CA . VAL A 1 192 ? -7.561 -6.755 9.536 1.00 93.94 192 VAL A CA 1
ATOM 1457 C C . VAL A 1 192 ? -6.497 -6.777 8.431 1.00 93.94 192 VAL A C 1
ATOM 1459 O O . VAL A 1 192 ? -6.782 -6.406 7.291 1.00 93.94 192 VAL A O 1
ATOM 1462 N N . PHE A 1 193 ? -5.269 -7.210 8.733 1.00 93.38 193 PHE A N 1
ATOM 1463 C CA . PHE A 1 193 ? -4.207 -7.316 7.727 1.00 93.38 193 PHE A CA 1
ATOM 1464 C C . PHE A 1 193 ? -4.529 -8.377 6.678 1.00 93.38 193 PHE A C 1
ATOM 1466 O O . PHE A 1 193 ? -4.296 -8.140 5.493 1.00 93.38 193 PHE A O 1
ATOM 1473 N N . GLU A 1 194 ? -5.097 -9.507 7.092 1.00 92.94 194 GLU A N 1
ATOM 1474 C CA . GLU A 1 194 ? -5.563 -10.560 6.196 1.00 92.94 194 GLU A CA 1
ATOM 1475 C C . GLU A 1 194 ? -6.691 -10.057 5.287 1.00 92.94 194 GLU A C 1
ATOM 1477 O O . GLU A 1 194 ? -6.588 -10.183 4.065 1.00 92.94 194 GLU A O 1
ATOM 1482 N N . ALA A 1 195 ? -7.697 -9.378 5.849 1.00 91.50 195 ALA A N 1
ATOM 1483 C CA . ALA A 1 195 ? -8.793 -8.773 5.091 1.00 91.50 195 ALA A CA 1
ATOM 1484 C C . ALA A 1 195 ? -8.306 -7.769 4.028 1.00 91.50 195 ALA A C 1
ATOM 1486 O O . ALA A 1 195 ? -8.897 -7.665 2.949 1.00 91.50 195 ALA A O 1
ATOM 1487 N N . LEU A 1 196 ? -7.220 -7.044 4.316 1.00 88.75 196 LEU A N 1
ATOM 1488 C CA . LEU A 1 196 ? -6.603 -6.071 3.412 1.00 88.75 196 LEU A CA 1
ATOM 1489 C C . LEU A 1 196 ? -5.529 -6.663 2.485 1.00 88.75 196 LEU A C 1
ATOM 1491 O O . LEU A 1 196 ? -5.086 -5.972 1.566 1.00 88.75 196 LEU A O 1
ATOM 1495 N N . GLY A 1 197 ? -5.094 -7.907 2.701 1.00 88.12 197 GLY A N 1
ATOM 1496 C CA . GLY A 1 197 ? -3.978 -8.520 1.973 1.00 88.12 197 GLY A CA 1
ATOM 1497 C C . GLY A 1 197 ? -2.604 -7.908 2.290 1.00 88.12 197 GLY A C 1
ATOM 1498 O O . GLY A 1 197 ? -1.680 -7.994 1.474 1.00 88.12 197 GLY A O 1
ATOM 1499 N N . ILE A 1 198 ? -2.446 -7.283 3.459 1.00 87.25 198 ILE A N 1
ATOM 1500 C CA . ILE A 1 198 ? -1.194 -6.661 3.902 1.00 87.25 198 ILE A CA 1
ATOM 1501 C C . ILE A 1 198 ? -0.195 -7.753 4.299 1.00 87.25 198 ILE A C 1
ATOM 1503 O O . ILE A 1 198 ? -0.410 -8.512 5.237 1.00 87.25 198 ILE A O 1
ATOM 1507 N N . LYS A 1 199 ? 0.957 -7.802 3.620 1.00 86.00 199 LYS A N 1
ATOM 1508 C CA . LYS A 1 199 ? 2.013 -8.810 3.869 1.00 86.00 199 LYS A CA 1
ATOM 1509 C C . LYS A 1 199 ? 2.952 -8.471 5.034 1.00 86.00 199 LYS A C 1
ATOM 1511 O O . LYS A 1 199 ? 3.881 -9.227 5.321 1.00 86.00 199 LYS A O 1
ATOM 1516 N N . ALA A 1 200 ? 2.784 -7.309 5.661 1.00 84.94 200 ALA A N 1
ATOM 1517 C CA . ALA A 1 200 ? 3.592 -6.913 6.809 1.00 84.94 200 ALA A CA 1
ATOM 1518 C C . ALA A 1 200 ? 3.269 -7.783 8.038 1.00 84.94 200 ALA A C 1
ATOM 1520 O O . ALA A 1 200 ? 2.145 -8.231 8.215 1.00 84.94 200 ALA A O 1
ATOM 1521 N N . SER A 1 201 ? 4.247 -7.990 8.924 1.00 86.75 201 SER A N 1
ATOM 1522 C CA . SER A 1 201 ? 4.012 -8.715 10.184 1.00 86.75 201 SER A CA 1
ATOM 1523 C C . SER A 1 201 ? 3.211 -7.849 11.160 1.00 86.75 201 SER A C 1
ATOM 1525 O O . SER A 1 201 ? 3.685 -6.786 11.579 1.00 86.75 201 SER A O 1
ATOM 1527 N N . ALA A 1 202 ? 2.024 -8.329 11.541 1.00 86.31 202 ALA A N 1
ATOM 1528 C CA . ALA A 1 202 ? 1.161 -7.706 12.543 1.00 86.31 202 ALA A CA 1
ATOM 1529 C C . ALA A 1 202 ? 1.878 -7.574 13.899 1.00 86.31 202 ALA A C 1
ATOM 1531 O O . ALA A 1 202 ? 1.803 -6.535 14.551 1.00 86.31 202 ALA A O 1
ATOM 1532 N N . GLU A 1 203 ? 2.681 -8.570 14.281 1.00 85.88 203 GLU A N 1
ATOM 1533 C CA . GLU A 1 203 ? 3.479 -8.593 15.514 1.00 85.88 203 GLU A CA 1
ATOM 1534 C C . GLU A 1 203 ? 4.451 -7.409 15.578 1.00 85.88 203 GLU A C 1
ATOM 1536 O O . GLU A 1 203 ? 4.526 -6.683 16.577 1.00 85.88 203 GLU A O 1
ATOM 1541 N N . LYS A 1 204 ? 5.182 -7.170 14.479 1.00 84.19 204 LYS A N 1
ATOM 1542 C CA . LYS A 1 204 ? 6.123 -6.046 14.382 1.00 84.19 204 LYS A CA 1
ATOM 1543 C C . LYS A 1 204 ? 5.404 -4.704 14.473 1.00 84.19 204 LYS A C 1
ATOM 1545 O O . LYS A 1 204 ? 5.919 -3.794 15.124 1.00 84.19 204 LYS A O 1
ATOM 1550 N N . GLN A 1 205 ? 4.233 -4.576 13.850 1.00 86.62 205 GLN A N 1
ATOM 1551 C CA . GLN A 1 205 ? 3.462 -3.333 13.876 1.00 86.62 205 GLN A CA 1
ATOM 1552 C C . GLN A 1 205 ? 2.845 -3.061 15.250 1.00 86.62 205 GLN A C 1
ATOM 1554 O O . GLN A 1 205 ? 2.981 -1.950 15.765 1.00 86.62 205 GLN A O 1
ATOM 1559 N N . ALA A 1 206 ? 2.283 -4.078 15.906 1.00 83.56 206 ALA A N 1
ATOM 1560 C CA . ALA A 1 206 ? 1.800 -3.975 17.280 1.00 83.56 206 ALA A CA 1
ATOM 1561 C C . ALA A 1 206 ? 2.922 -3.530 18.240 1.00 83.56 206 ALA A C 1
ATOM 1563 O O . ALA A 1 206 ? 2.733 -2.629 19.063 1.00 83.56 206 ALA A O 1
ATOM 1564 N N . GLN A 1 207 ? 4.126 -4.098 18.096 1.00 80.69 207 GLN A N 1
ATOM 1565 C CA . GLN A 1 207 ? 5.293 -3.713 18.896 1.00 80.69 207 GLN A CA 1
ATOM 1566 C C . GLN A 1 207 ? 5.759 -2.272 18.615 1.00 80.69 207 GLN A C 1
ATOM 1568 O O . GLN A 1 207 ? 6.077 -1.516 19.544 1.00 80.69 207 GLN A O 1
ATOM 1573 N N . ALA A 1 208 ? 5.810 -1.875 17.341 1.00 80.56 208 ALA A N 1
ATOM 1574 C CA . ALA A 1 208 ? 6.187 -0.523 16.937 1.00 80.56 208 ALA A CA 1
ATOM 1575 C C . ALA A 1 208 ? 5.193 0.526 17.461 1.00 80.56 208 ALA A C 1
ATOM 1577 O O . ALA A 1 208 ? 5.614 1.554 17.999 1.00 80.56 208 ALA A O 1
ATOM 1578 N N . HIS A 1 209 ? 3.890 0.241 17.380 1.00 81.06 209 HIS A N 1
ATOM 1579 C CA . HIS A 1 209 ? 2.830 1.125 17.859 1.00 81.06 209 HIS A CA 1
ATOM 1580 C C . HIS A 1 209 ? 2.952 1.393 19.367 1.00 81.06 209 HIS A C 1
ATOM 1582 O O . HIS A 1 209 ? 2.988 2.552 19.788 1.00 81.06 209 HIS A O 1
ATOM 1588 N N . ARG A 1 210 ? 3.156 0.344 20.175 1.00 73.00 210 ARG A N 1
ATOM 1589 C CA . ARG A 1 210 ? 3.406 0.475 21.621 1.00 73.00 210 ARG A CA 1
ATOM 1590 C C . ARG A 1 210 ? 4.627 1.345 21.926 1.00 73.00 210 ARG A C 1
ATOM 1592 O O . ARG A 1 210 ? 4.575 2.217 22.791 1.00 73.00 210 ARG A O 1
ATOM 1599 N N . THR A 1 211 ? 5.730 1.120 21.211 1.00 67.94 211 THR A N 1
ATOM 1600 C CA . THR A 1 211 ? 6.978 1.883 21.400 1.00 67.94 211 THR A CA 1
ATOM 1601 C C . THR A 1 211 ? 6.783 3.365 21.069 1.00 67.94 211 THR A C 1
ATOM 1603 O O . THR A 1 211 ? 7.399 4.225 21.697 1.00 67.94 211 THR A O 1
ATOM 1606 N N . ARG A 1 212 ? 5.911 3.676 20.101 1.00 70.81 212 ARG A N 1
ATOM 1607 C CA . ARG A 1 212 ? 5.554 5.049 19.727 1.00 70.81 212 ARG A CA 1
ATOM 1608 C C . ARG A 1 212 ? 4.718 5.740 20.804 1.00 70.81 212 ARG A C 1
ATOM 1610 O O . ARG A 1 212 ? 4.979 6.906 21.079 1.00 70.81 212 ARG A O 1
ATOM 1617 N N . ILE A 1 213 ? 3.750 5.041 21.401 1.00 65.50 213 ILE A N 1
ATOM 1618 C CA . ILE A 1 213 ? 2.927 5.581 22.496 1.00 65.50 213 ILE A CA 1
ATOM 1619 C C . ILE A 1 213 ? 3.786 5.850 23.734 1.00 65.50 213 ILE A C 1
ATOM 1621 O O . ILE A 1 213 ? 3.704 6.933 24.288 1.00 65.50 213 ILE A O 1
ATOM 1625 N N . ALA A 1 214 ? 4.676 4.930 24.117 1.00 57.84 214 ALA A N 1
ATOM 1626 C CA . ALA A 1 214 ? 5.516 5.078 25.314 1.00 57.84 214 ALA A CA 1
ATOM 1627 C C . ALA A 1 214 ? 6.542 6.233 25.253 1.00 57.84 214 ALA A C 1
ATOM 1629 O O . ALA A 1 214 ? 7.194 6.526 26.251 1.00 57.84 214 ALA A O 1
ATOM 1630 N N . ARG A 1 215 ? 6.748 6.834 24.074 1.00 56.53 215 ARG A N 1
ATOM 1631 C CA . ARG A 1 215 ? 7.664 7.967 23.851 1.00 56.53 215 ARG A CA 1
ATOM 1632 C C . ARG A 1 215 ? 6.954 9.322 23.782 1.00 56.53 215 ARG A C 1
ATOM 1634 O O . ARG A 1 215 ? 7.646 10.332 23.673 1.00 56.53 215 ARG A O 1
ATOM 1641 N N . LYS A 1 216 ? 5.623 9.330 23.750 1.00 50.41 216 LYS A N 1
ATOM 1642 C CA . LYS A 1 216 ? 4.801 10.539 23.832 1.00 50.41 216 LYS A CA 1
ATOM 1643 C C . LYS A 1 216 ? 4.422 10.792 25.283 1.00 50.41 216 LYS A C 1
ATOM 1645 O O . LYS A 1 216 ? 4.313 11.987 25.618 1.00 50.41 216 LYS A O 1
#

Organism: NCBI:txid1155722

pLDDT: mean 82.52, std 14.06, range [43.69, 95.94]

Foldseek 3Di:
DPPPLSVVQVVQWDFDADPVRDTDTDGLLVLLLVLCCVLLVVLVDDSVLSSVLSSQLVVLLVVQVVLVVLVPPPPWLVVLLVVLVVLLVVLVVLLVCLVPDDPVVCVVCVVVVDNSVVCNVVSVVSNVVSVVVSVVSVPDDGRPPPDDNSHNLLRSLVSLQVSCCVRVVDHLDWDDDPVGIDDSNLSSSVSSCVSSVPPDRSVVSSVVVVVVVVVD

Radius of gyration: 27.68 Å; chains: 1; bounding box: 74×39×72 Å

Secondary structure (DSSP, 8-state):
---HHHHHHHHTEEEEE-TTS-EEEEEHHHHHHHHHHHHTGGG---HHHHHHHHHHHHHHHHHHHHHHHHHTSSSTHHHHHHHHHHHHHHHHHHHHHHHT--HHHHHHHHHTT--GGGGHHHHHHHHHHHHHHHHHHTTSPP--TT-----HHHHHHHHHHHHHHHHHSS----EEETTEEE-HHHHHHHHHHHHHT--S-HHHHHHHHHHHHTT-